Protein AF-A0A2P7QVU1-F1 (afdb_monomer_lite)

Structure (mmCIF, N/CA/C/O backbone):
data_AF-A0A2P7QVU1-F1
#
_entry.id   AF-A0A2P7QVU1-F1
#
loop_
_atom_site.group_PDB
_atom_site.id
_atom_site.type_symbol
_atom_site.label_atom_id
_atom_site.label_alt_id
_atom_site.label_comp_id
_atom_site.label_asym_id
_atom_site.label_entity_id
_atom_site.label_seq_id
_atom_site.pdbx_PDB_ins_code
_atom_site.Cartn_x
_atom_site.Cartn_y
_atom_site.Cartn_z
_atom_site.occupancy
_atom_site.B_iso_or_equiv
_atom_site.auth_seq_id
_atom_site.auth_comp_id
_atom_site.auth_asym_id
_atom_site.auth_atom_id
_atom_site.pdbx_PDB_model_num
ATOM 1 N N . MET A 1 1 ? 7.911 -23.648 -13.336 1.00 62.47 1 MET A N 1
ATOM 2 C CA . MET A 1 1 ? 7.317 -22.481 -14.024 1.00 62.47 1 MET A CA 1
ATOM 3 C C . MET A 1 1 ? 7.048 -22.875 -15.462 1.00 62.47 1 MET A C 1
ATOM 5 O O . MET A 1 1 ? 7.926 -23.484 -16.060 1.00 62.47 1 MET A O 1
ATOM 9 N N . ILE A 1 2 ? 5.851 -22.597 -15.977 1.00 74.25 2 ILE A N 1
ATOM 10 C CA . ILE A 1 2 ? 5.465 -22.952 -17.349 1.00 74.25 2 ILE A CA 1
ATOM 11 C C . ILE A 1 2 ? 5.877 -21.800 -18.268 1.00 74.25 2 ILE A C 1
ATOM 13 O O . ILE A 1 2 ? 5.436 -20.666 -18.074 1.00 74.25 2 ILE A O 1
ATOM 17 N N . GLU A 1 3 ? 6.746 -22.083 -19.233 1.00 81.06 3 GLU A N 1
ATOM 18 C CA . GLU A 1 3 ? 7.083 -21.151 -20.309 1.00 81.06 3 GLU A CA 1
ATOM 19 C C . GLU A 1 3 ? 5.942 -21.118 -21.328 1.00 81.06 3 GLU A C 1
ATOM 21 O O . GLU A 1 3 ? 5.379 -22.156 -21.686 1.00 81.06 3 GLU A O 1
ATOM 26 N N . ARG A 1 4 ? 5.551 -19.915 -21.740 1.00 83.94 4 ARG A N 1
ATOM 27 C CA . ARG A 1 4 ? 4.456 -19.681 -22.675 1.00 83.94 4 ARG A CA 1
ATOM 28 C C . ARG A 1 4 ? 5.019 -19.435 -24.083 1.00 83.94 4 ARG A C 1
ATOM 30 O O . ARG A 1 4 ? 6.069 -18.798 -24.193 1.00 83.94 4 ARG A O 1
ATOM 37 N N . PRO A 1 5 ? 4.348 -19.902 -25.156 1.00 72.50 5 PRO A N 1
ATOM 38 C CA . PRO A 1 5 ? 4.788 -19.682 -26.540 1.00 72.50 5 PRO A CA 1
ATOM 39 C C . PRO A 1 5 ? 5.039 -18.209 -26.894 1.00 72.50 5 PRO A C 1
ATOM 41 O O . PRO A 1 5 ? 5.824 -17.906 -27.786 1.00 72.50 5 PRO A O 1
ATOM 44 N N . GLU A 1 6 ? 4.388 -17.296 -26.178 1.00 82.38 6 GLU A N 1
ATOM 45 C CA . GLU A 1 6 ? 4.478 -15.849 -26.342 1.00 82.38 6 GLU A CA 1
ATOM 46 C C . GLU A 1 6 ? 5.728 -15.230 -25.679 1.00 82.38 6 GLU A C 1
ATOM 48 O O . GLU A 1 6 ? 5.865 -14.008 -25.651 1.00 82.38 6 GLU A O 1
ATOM 53 N N . GLY A 1 7 ? 6.650 -16.050 -25.157 1.00 86.50 7 GLY A N 1
ATOM 54 C CA . GLY A 1 7 ? 7.975 -15.613 -24.702 1.00 86.50 7 GLY A CA 1
ATOM 55 C C . GLY A 1 7 ? 8.038 -15.107 -23.259 1.00 86.50 7 GLY A C 1
ATOM 56 O O . GLY A 1 7 ? 8.972 -14.390 -22.907 1.00 86.50 7 GLY A O 1
ATOM 57 N N . TYR A 1 8 ? 7.066 -15.470 -22.418 1.00 91.62 8 TYR A N 1
ATOM 58 C CA . TYR A 1 8 ? 7.072 -15.178 -20.981 1.00 91.62 8 TYR A CA 1
ATOM 59 C C . TYR A 1 8 ? 6.791 -16.441 -20.156 1.00 91.62 8 TYR A C 1
ATOM 61 O O . TYR A 1 8 ? 6.233 -17.426 -20.634 1.00 91.62 8 TYR A O 1
ATOM 69 N N . ARG A 1 9 ? 7.170 -16.433 -18.882 1.00 91.75 9 ARG A N 1
ATOM 70 C CA . ARG A 1 9 ? 6.850 -17.468 -17.893 1.00 91.75 9 ARG A CA 1
ATOM 71 C C . ARG A 1 9 ? 5.570 -17.087 -17.166 1.00 91.75 9 ARG A C 1
ATOM 73 O O . ARG A 1 9 ? 5.449 -15.961 -16.683 1.00 91.75 9 ARG A O 1
ATOM 80 N N . ALA A 1 10 ? 4.642 -18.035 -17.044 1.00 89.88 10 ALA A N 1
ATOM 81 C CA . ALA A 1 10 ? 3.417 -17.862 -16.269 1.00 89.88 10 ALA A CA 1
ATOM 82 C C . ALA A 1 10 ? 3.742 -17.761 -14.773 1.00 89.88 10 ALA A C 1
ATOM 84 O O . ALA A 1 10 ? 3.886 -18.768 -14.081 1.00 89.88 10 ALA A O 1
ATOM 85 N N . THR A 1 11 ? 3.924 -16.528 -14.310 1.00 91.25 11 THR A N 1
ATOM 86 C CA . THR A 1 11 ? 4.107 -16.148 -12.909 1.00 91.25 11 THR A CA 1
ATOM 87 C C . THR A 1 11 ? 3.421 -14.806 -12.660 1.00 91.25 11 THR A C 1
ATOM 89 O O . THR A 1 11 ? 3.136 -14.055 -13.601 1.00 91.25 11 THR A O 1
ATOM 92 N N . GLY A 1 12 ? 3.143 -14.495 -11.391 1.00 89.88 12 GLY A N 1
ATOM 93 C CA . GLY A 1 12 ? 2.524 -13.228 -11.001 1.00 89.88 12 GLY A CA 1
ATOM 94 C C . GLY A 1 12 ? 1.250 -12.943 -11.802 1.00 89.88 12 GLY A C 1
ATOM 95 O O . GLY A 1 12 ? 0.392 -13.808 -11.960 1.00 89.88 12 GLY A O 1
ATOM 96 N N . ILE A 1 13 ? 1.142 -11.736 -12.361 1.00 91.44 13 ILE A N 1
ATOM 97 C CA . ILE A 1 13 ? -0.037 -11.327 -13.139 1.00 91.44 13 ILE A CA 1
ATOM 98 C C . ILE A 1 13 ? -0.241 -12.144 -14.426 1.00 91.44 13 ILE A C 1
ATOM 100 O O . ILE A 1 13 ? -1.378 -12.314 -14.857 1.00 91.44 13 ILE A O 1
ATOM 104 N N . GLY A 1 14 ? 0.830 -12.673 -15.028 1.00 92.19 14 GLY A N 1
ATOM 105 C CA . GLY A 1 14 ? 0.730 -13.495 -16.234 1.00 92.19 14 GLY A CA 1
ATOM 106 C C . GLY A 1 14 ? 0.122 -14.870 -15.962 1.00 92.19 14 GLY A C 1
ATOM 107 O O . GLY A 1 14 ? -0.509 -15.446 -16.846 1.00 92.19 14 GLY A O 1
ATOM 108 N N . ASP A 1 15 ? 0.281 -15.372 -14.736 1.00 92.88 15 ASP A N 1
ATOM 109 C CA . ASP A 1 15 ? -0.402 -16.577 -14.262 1.00 92.88 15 ASP A CA 1
ATOM 110 C C . ASP A 1 15 ? -1.865 -16.277 -13.918 1.00 92.88 15 ASP A C 1
ATOM 112 O O . ASP A 1 15 ? -2.770 -16.954 -14.396 1.00 92.88 15 ASP A O 1
ATOM 116 N N . VAL A 1 16 ? -2.124 -15.168 -13.212 1.00 92.81 16 VAL A N 1
ATOM 117 C CA . VAL A 1 16 ? -3.496 -14.697 -12.945 1.00 92.81 16 VAL A CA 1
ATOM 118 C C . VAL A 1 16 ? -4.291 -14.544 -14.243 1.00 92.81 16 VAL A C 1
ATOM 120 O O . VAL A 1 16 ? -5.429 -14.996 -14.308 1.00 92.81 16 VAL A O 1
ATOM 123 N N . ALA A 1 17 ? -3.696 -13.979 -15.296 1.00 92.06 17 ALA A N 1
ATOM 124 C CA . ALA A 1 17 ? -4.340 -13.811 -16.599 1.00 92.06 17 ALA A CA 1
ATOM 125 C C . ALA A 1 17 ? -4.730 -15.135 -17.279 1.00 92.06 17 ALA A C 1
ATOM 127 O O . ALA A 1 17 ? -5.633 -15.148 -18.115 1.00 92.06 17 ALA A O 1
ATOM 128 N N . ALA A 1 18 ? -4.066 -16.244 -16.934 1.00 89.75 18 ALA A N 1
ATOM 129 C CA . ALA A 1 18 ? -4.405 -17.570 -17.445 1.00 89.75 18 ALA A CA 1
ATOM 130 C C . ALA A 1 18 ? -5.649 -18.167 -16.762 1.00 89.75 18 ALA A C 1
ATOM 132 O O . ALA A 1 18 ? -6.286 -19.056 -17.325 1.00 89.75 18 ALA A O 1
ATOM 133 N N . HIS A 1 19 ? -6.002 -17.671 -15.573 1.00 91.06 19 HIS A N 1
ATOM 134 C CA . HIS A 1 19 ? -7.125 -18.159 -14.768 1.00 91.06 19 HIS A CA 1
ATOM 135 C C . HIS A 1 19 ? -8.293 -17.169 -14.692 1.00 91.06 19 HIS A C 1
ATOM 137 O O . HIS A 1 19 ? -9.444 -17.578 -14.540 1.00 91.06 19 HIS A O 1
ATOM 143 N N . VAL A 1 20 ? -8.015 -15.870 -14.809 1.00 91.81 20 VAL A N 1
ATOM 144 C CA . VAL A 1 20 ? -8.982 -14.784 -14.650 1.00 91.81 20 VAL A CA 1
ATOM 145 C C . VAL A 1 20 ? -8.890 -13.844 -15.853 1.00 91.81 20 VAL A C 1
ATOM 147 O O . VAL A 1 20 ? -7.836 -13.243 -16.076 1.00 91.81 20 VAL A O 1
ATOM 150 N N . PRO A 1 21 ? -9.983 -13.654 -16.618 1.00 90.12 21 PRO A N 1
ATOM 151 C CA . PRO A 1 21 ? -9.993 -12.723 -17.738 1.00 90.12 21 PRO A CA 1
ATOM 152 C C . PRO A 1 21 ? -9.647 -11.298 -17.296 1.00 90.12 21 PRO A C 1
ATOM 154 O O . PRO A 1 21 ? -10.355 -10.685 -16.494 1.00 90.12 21 PRO A O 1
ATOM 157 N N . LEU A 1 22 ? -8.568 -10.747 -17.854 1.00 90.62 22 LEU A N 1
ATOM 158 C CA . LEU A 1 22 ? -8.166 -9.369 -17.601 1.00 90.62 22 LEU A CA 1
ATOM 159 C C . LEU A 1 22 ? -8.828 -8.435 -18.612 1.00 90.62 22 LEU A C 1
ATOM 161 O O . LEU A 1 22 ? -8.507 -8.449 -19.797 1.00 90.62 22 LEU A O 1
ATOM 165 N N . GLY A 1 23 ? -9.726 -7.572 -18.136 1.00 88.50 23 GLY A N 1
ATOM 166 C CA . GLY A 1 23 ? -10.309 -6.529 -18.981 1.00 88.50 23 GLY A CA 1
ATOM 167 C C . GLY A 1 23 ? -9.310 -5.418 -19.314 1.00 88.50 23 GLY A C 1
ATOM 168 O O . GLY A 1 23 ? -9.340 -4.845 -20.404 1.00 88.50 23 GLY A O 1
ATOM 169 N N . THR A 1 24 ? -8.433 -5.053 -18.373 1.00 90.81 24 THR A N 1
ATOM 170 C CA . THR A 1 24 ? -7.429 -3.992 -18.555 1.00 90.81 24 THR A CA 1
ATOM 171 C C . THR A 1 24 ? -6.239 -4.196 -17.644 1.00 90.81 24 THR A C 1
ATOM 173 O O . THR A 1 24 ? -6.416 -4.402 -16.447 1.00 90.81 24 THR A O 1
ATOM 176 N N . LEU A 1 25 ? -5.040 -4.061 -18.205 1.00 92.88 25 LEU A N 1
ATOM 177 C CA . LEU A 1 25 ? -3.806 -3.975 -17.441 1.00 92.88 25 LEU A CA 1
ATOM 178 C C . LEU A 1 25 ? -3.459 -2.505 -17.197 1.00 92.88 25 LEU A C 1
ATOM 180 O O . LEU A 1 25 ? -3.403 -1.695 -18.124 1.00 92.88 25 LEU A O 1
ATOM 184 N N . LEU A 1 26 ? -3.237 -2.160 -15.937 1.00 92.00 26 LEU A N 1
ATOM 185 C CA . LEU A 1 26 ? -2.751 -0.846 -15.549 1.00 92.00 26 LEU A CA 1
ATOM 186 C C . LEU A 1 26 ? -1.272 -0.946 -15.229 1.00 92.00 26 LEU A C 1
ATOM 188 O O . LEU A 1 26 ? -0.880 -1.658 -14.310 1.00 92.00 26 LEU A O 1
ATOM 192 N N . ASP A 1 27 ? -0.474 -0.233 -16.007 1.00 93.31 27 ASP A N 1
ATOM 193 C CA . ASP A 1 27 ? 0.978 -0.352 -15.994 1.00 93.31 27 ASP A CA 1
ATOM 194 C C . ASP A 1 27 ? 1.574 1.057 -15.972 1.00 93.31 27 ASP A C 1
ATOM 196 O O . ASP A 1 27 ? 1.318 1.835 -16.888 1.00 93.31 27 ASP A O 1
ATOM 200 N N . PRO A 1 28 ? 2.333 1.447 -14.943 1.00 91.56 28 PRO A N 1
ATOM 201 C CA . PRO A 1 28 ? 2.852 2.804 -14.847 1.00 91.56 28 PRO A CA 1
ATOM 202 C C . PRO A 1 28 ? 3.893 3.157 -15.926 1.00 91.56 28 PRO A C 1
ATOM 204 O O . PRO A 1 28 ? 4.090 4.343 -16.193 1.00 91.56 28 PRO A O 1
ATOM 207 N N . ASP A 1 29 ? 4.514 2.169 -16.575 1.00 91.75 29 ASP A N 1
ATOM 208 C CA . ASP A 1 29 ? 5.571 2.371 -17.570 1.00 91.75 29 ASP A CA 1
ATOM 209 C C . ASP A 1 29 ? 5.132 2.120 -19.012 1.00 91.75 29 ASP A C 1
ATOM 211 O O . ASP A 1 29 ? 5.861 2.475 -19.943 1.00 91.75 29 ASP A O 1
ATOM 215 N N . TRP A 1 30 ? 3.940 1.561 -19.232 1.00 94.12 30 TRP A N 1
ATOM 216 C CA . TRP A 1 30 ? 3.435 1.317 -20.582 1.00 94.12 30 TRP A CA 1
ATOM 217 C C . TRP A 1 30 ? 3.345 2.612 -21.416 1.00 94.12 30 TRP A C 1
ATOM 219 O O . TRP A 1 30 ? 2.821 3.619 -20.927 1.00 94.12 30 TRP A O 1
ATOM 229 N N . PRO A 1 31 ? 3.768 2.635 -22.696 1.00 94.25 31 PRO A N 1
ATOM 230 C CA . PRO A 1 31 ? 4.440 1.567 -23.441 1.00 94.25 31 PRO A CA 1
ATOM 231 C C . PRO A 1 31 ? 5.973 1.694 -23.450 1.00 94.25 31 PRO A C 1
ATOM 233 O O . PRO A 1 31 ? 6.615 0.971 -24.211 1.00 94.25 31 PRO A O 1
ATOM 236 N N . ASP A 1 32 ? 6.545 2.635 -22.698 1.00 90.56 32 ASP A N 1
ATOM 237 C CA . ASP A 1 32 ? 7.933 3.073 -22.867 1.00 90.56 32 ASP A CA 1
ATOM 238 C C . ASP A 1 32 ? 8.907 2.074 -22.236 1.00 90.56 32 ASP A C 1
ATOM 240 O O . ASP A 1 32 ? 9.856 1.652 -22.892 1.00 90.56 32 ASP A O 1
ATOM 244 N N . TYR A 1 33 ? 8.637 1.663 -20.989 1.00 87.31 33 TYR A N 1
ATOM 245 C CA . TYR A 1 33 ? 9.544 0.865 -20.151 1.00 87.31 33 TYR A CA 1
ATOM 246 C C . TYR A 1 33 ? 10.967 1.462 -20.017 1.00 87.31 33 TYR A C 1
ATOM 248 O O . TYR A 1 33 ? 11.298 2.501 -20.584 1.00 87.31 33 TYR A O 1
ATOM 256 N N . GLY A 1 34 ? 11.808 0.873 -19.160 1.00 76.06 34 GLY A N 1
ATOM 257 C CA . GLY A 1 34 ? 13.234 1.233 -19.046 1.00 76.06 34 GLY A CA 1
ATOM 258 C C . GLY A 1 34 ? 13.574 2.514 -18.268 1.00 76.06 34 GLY A C 1
ATOM 259 O O . GLY A 1 34 ? 14.747 2.864 -18.171 1.00 76.06 34 GLY A O 1
ATOM 260 N N . ARG A 1 35 ? 12.588 3.212 -17.684 1.00 69.00 35 ARG A N 1
ATOM 261 C CA . ARG A 1 35 ? 12.839 4.400 -16.838 1.00 69.00 35 ARG A CA 1
ATOM 262 C C . ARG A 1 35 ? 13.273 4.054 -15.414 1.00 69.00 35 ARG A C 1
ATOM 264 O O . ARG A 1 35 ? 14.012 4.818 -14.802 1.00 69.00 35 ARG A O 1
ATOM 271 N N . SER A 1 36 ? 12.796 2.935 -14.876 1.00 69.69 36 SER A N 1
ATOM 272 C CA . SER A 1 36 ? 13.098 2.502 -13.511 1.00 69.69 36 SER A CA 1
ATOM 273 C C . SER A 1 36 ? 14.152 1.405 -13.496 1.00 69.69 36 SER A C 1
ATOM 275 O O . SER A 1 36 ? 14.195 0.552 -14.381 1.00 69.69 36 SER A O 1
ATOM 277 N N . ARG A 1 37 ? 15.001 1.439 -12.467 1.00 73.00 37 ARG A N 1
ATOM 278 C CA . ARG A 1 37 ? 15.913 0.343 -12.151 1.00 7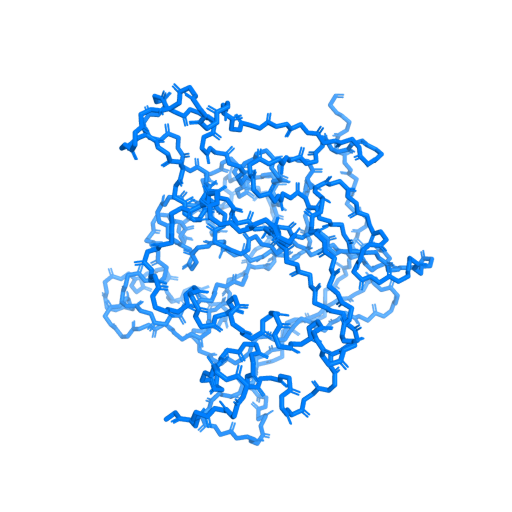3.00 37 ARG A CA 1
ATOM 279 C C . ARG A 1 37 ? 15.153 -0.663 -11.305 1.00 73.00 37 ARG A C 1
ATOM 281 O O . ARG A 1 37 ? 14.778 -0.334 -10.183 1.00 73.00 37 ARG A O 1
ATOM 288 N N . PHE A 1 38 ? 14.914 -1.836 -11.873 1.00 79.00 38 PHE A N 1
ATOM 289 C CA . PHE A 1 38 ? 14.305 -2.946 -11.156 1.00 79.00 38 PHE A CA 1
ATOM 290 C C . PHE A 1 38 ? 15.380 -3.729 -10.413 1.00 79.00 38 PHE A C 1
ATOM 292 O O . PHE A 1 38 ? 16.469 -3.937 -10.955 1.00 79.00 38 PHE A O 1
ATOM 299 N N . GLU A 1 39 ? 15.084 -4.138 -9.183 1.00 80.00 39 GLU A N 1
ATOM 300 C CA . GLU A 1 39 ? 16.016 -4.951 -8.392 1.00 80.00 39 GLU A CA 1
ATOM 301 C C . GLU A 1 39 ? 16.127 -6.362 -8.986 1.00 80.00 39 GLU A C 1
ATOM 303 O O . GLU A 1 39 ? 17.230 -6.878 -9.177 1.00 80.00 39 GLU A O 1
ATOM 308 N N . ASP A 1 40 ? 14.988 -6.940 -9.381 1.00 87.69 40 ASP A N 1
ATOM 309 C CA . ASP A 1 40 ? 14.912 -8.196 -10.127 1.00 87.69 40 ASP A CA 1
ATOM 310 C C . ASP A 1 40 ? 14.632 -7.935 -11.615 1.00 87.69 40 ASP A C 1
ATOM 312 O O . ASP A 1 40 ? 13.489 -7.890 -12.083 1.00 87.69 40 ASP A O 1
ATOM 316 N N . VAL A 1 41 ? 15.718 -7.774 -12.373 1.00 88.25 41 VAL A N 1
ATOM 317 C CA . VAL A 1 41 ? 15.673 -7.539 -13.823 1.00 88.25 41 VAL A CA 1
ATOM 318 C C . VAL A 1 41 ? 14.960 -8.677 -14.558 1.00 88.25 41 VAL A C 1
ATOM 320 O O . VAL A 1 41 ? 14.167 -8.408 -15.455 1.00 88.25 41 VAL A O 1
ATOM 323 N N . ALA A 1 42 ? 15.178 -9.934 -14.163 1.00 90.88 42 ALA A N 1
ATOM 324 C CA . ALA A 1 42 ? 14.588 -11.080 -14.851 1.00 90.88 42 ALA A CA 1
ATOM 325 C C . ALA A 1 42 ? 13.064 -11.125 -14.662 1.00 90.88 42 ALA A C 1
ATOM 327 O O . ALA A 1 42 ? 12.323 -11.383 -15.615 1.00 90.88 42 ALA A O 1
ATOM 328 N N . SER A 1 43 ? 12.578 -10.837 -13.451 1.00 90.25 43 SER A N 1
ATOM 329 C CA . SER A 1 43 ? 11.140 -10.722 -13.188 1.00 90.25 43 SER A CA 1
ATOM 330 C C . SER A 1 43 ? 10.514 -9.538 -13.928 1.00 90.25 43 SER A C 1
ATOM 332 O O . SER A 1 43 ? 9.425 -9.676 -14.493 1.00 90.25 43 SER A O 1
ATOM 334 N N . ALA A 1 44 ? 11.205 -8.396 -13.986 1.00 90.75 44 ALA A N 1
ATOM 335 C CA . ALA A 1 44 ? 10.739 -7.227 -14.727 1.00 90.75 44 ALA A CA 1
ATOM 336 C C . ALA A 1 44 ? 10.657 -7.493 -16.240 1.00 90.75 44 ALA A C 1
ATOM 338 O O . ALA A 1 44 ? 9.632 -7.210 -16.860 1.00 90.75 44 ALA A O 1
ATOM 339 N N . GLU A 1 45 ? 11.687 -8.096 -16.836 1.00 92.31 45 GLU A N 1
ATOM 340 C CA . GLU A 1 45 ? 11.696 -8.487 -18.252 1.00 92.31 45 GLU A CA 1
ATOM 341 C C . GLU A 1 45 ? 10.575 -9.484 -18.568 1.00 92.31 45 GLU A C 1
ATOM 343 O O . GLU A 1 45 ? 9.876 -9.332 -19.572 1.00 92.31 45 GLU A O 1
ATOM 348 N N . ASN A 1 46 ? 10.331 -10.450 -17.675 1.00 94.69 46 ASN A N 1
ATOM 349 C CA . ASN A 1 46 ? 9.226 -11.394 -17.807 1.00 94.69 46 ASN A CA 1
ATOM 350 C C . ASN A 1 46 ? 7.853 -10.699 -17.794 1.00 94.69 46 ASN A C 1
ATOM 352 O O . ASN A 1 46 ? 6.984 -11.023 -18.606 1.00 94.69 46 ASN A O 1
ATOM 356 N N . TYR A 1 47 ? 7.653 -9.727 -16.896 1.00 94.50 47 TYR A N 1
ATOM 357 C CA . TYR A 1 47 ? 6.432 -8.919 -16.859 1.00 94.50 47 TYR A CA 1
ATOM 358 C C . TYR A 1 47 ? 6.248 -8.106 -18.145 1.00 94.50 47 TYR A C 1
ATOM 360 O O . TYR A 1 47 ? 5.152 -8.091 -18.707 1.00 94.50 47 TYR A O 1
ATOM 368 N N . VAL A 1 48 ? 7.309 -7.464 -18.643 1.00 94.69 48 VAL A N 1
ATOM 369 C CA . VAL A 1 48 ? 7.254 -6.686 -19.890 1.00 94.69 48 VAL A CA 1
ATOM 370 C C . VAL A 1 48 ? 6.904 -7.588 -21.072 1.00 94.69 48 VAL A C 1
ATOM 372 O O . VAL A 1 48 ? 6.051 -7.220 -21.882 1.00 94.69 48 VAL A O 1
ATOM 375 N N . ALA A 1 49 ? 7.501 -8.780 -21.160 1.00 95.25 49 ALA A N 1
ATOM 376 C CA . ALA A 1 49 ? 7.162 -9.765 -22.185 1.00 95.25 49 ALA A CA 1
ATOM 377 C C . ALA A 1 49 ? 5.675 -10.158 -22.119 1.00 95.25 49 ALA A C 1
ATOM 379 O O . ALA A 1 49 ? 4.983 -10.104 -23.138 1.00 95.25 49 ALA A O 1
ATOM 380 N N . PHE A 1 50 ? 5.152 -10.436 -20.918 1.00 96.38 50 PHE A N 1
ATOM 381 C CA . PHE A 1 50 ? 3.722 -10.681 -20.711 1.00 96.38 50 PHE A CA 1
ATOM 382 C C . PHE A 1 50 ? 2.853 -9.498 -21.166 1.00 96.38 50 PHE A C 1
ATOM 384 O O . PHE A 1 50 ? 1.901 -9.693 -21.919 1.00 96.38 50 PHE A O 1
ATOM 391 N N . ALA A 1 51 ? 3.168 -8.268 -20.753 1.00 96.50 51 ALA A N 1
ATOM 392 C CA . ALA A 1 51 ? 2.384 -7.088 -21.109 1.00 96.50 51 ALA A CA 1
ATOM 393 C C . ALA A 1 51 ? 2.364 -6.859 -22.632 1.00 96.50 51 ALA A C 1
ATOM 395 O O . ALA A 1 51 ? 1.316 -6.590 -23.218 1.00 96.50 51 ALA A O 1
ATOM 396 N N . ARG A 1 52 ? 3.504 -7.037 -23.309 1.00 96.25 52 ARG A N 1
ATOM 397 C CA . ARG A 1 52 ? 3.586 -6.964 -24.776 1.00 96.25 52 ARG A CA 1
ATOM 398 C C . ARG A 1 52 ? 2.744 -8.051 -25.447 1.00 96.25 52 ARG A C 1
ATOM 400 O O . ARG A 1 52 ? 2.002 -7.728 -26.373 1.00 96.25 52 ARG A O 1
ATOM 407 N N . ALA A 1 53 ? 2.813 -9.293 -24.967 1.00 95.56 53 ALA A N 1
ATOM 408 C CA . ALA A 1 53 ? 2.001 -10.400 -25.471 1.00 95.56 53 ALA A CA 1
ATOM 409 C C . ALA A 1 53 ? 0.497 -10.149 -25.268 1.00 95.56 53 ALA A C 1
ATOM 411 O O . ALA A 1 53 ? -0.291 -10.308 -26.199 1.00 95.56 53 ALA A O 1
ATOM 412 N N . PHE A 1 54 ? 0.102 -9.674 -24.084 1.00 95.94 54 PHE A N 1
ATOM 413 C CA . PHE A 1 54 ? -1.280 -9.318 -23.771 1.00 95.94 54 PHE A CA 1
ATOM 414 C C . PHE A 1 54 ? -1.812 -8.228 -24.710 1.00 95.94 54 PHE A C 1
ATOM 416 O O . PHE A 1 54 ? -2.905 -8.369 -25.255 1.00 95.94 54 PHE A O 1
ATOM 423 N N . ALA A 1 55 ? -1.030 -7.174 -24.964 1.00 96.06 55 ALA A N 1
ATOM 424 C CA . ALA A 1 55 ? -1.397 -6.134 -25.924 1.00 96.06 55 ALA A CA 1
ATOM 425 C C . ALA A 1 55 ? -1.500 -6.666 -27.363 1.00 96.06 55 ALA A C 1
ATOM 427 O O . ALA A 1 55 ? -2.440 -6.319 -28.078 1.00 96.06 55 ALA A O 1
ATOM 428 N N . ALA A 1 56 ? -0.565 -7.523 -27.789 1.00 95.56 56 ALA A N 1
ATOM 429 C CA . ALA A 1 56 ? -0.583 -8.136 -29.119 1.00 95.56 56 ALA A CA 1
ATOM 430 C C . ALA A 1 56 ? -1.812 -9.039 -29.333 1.00 95.56 56 ALA A C 1
ATOM 432 O O . ALA A 1 56 ? -2.346 -9.097 -30.438 1.00 95.56 56 ALA A O 1
ATOM 433 N N . ALA A 1 57 ? -2.308 -9.673 -28.267 1.00 94.19 57 ALA A N 1
ATOM 434 C CA . ALA A 1 57 ? -3.550 -10.443 -28.261 1.00 94.19 57 ALA A CA 1
ATOM 435 C C . ALA A 1 57 ? -4.828 -9.573 -28.209 1.00 94.19 57 ALA A C 1
ATOM 437 O O . ALA A 1 57 ? -5.931 -10.103 -28.083 1.00 94.19 57 ALA A O 1
ATOM 438 N N . GLY A 1 58 ? -4.708 -8.243 -28.296 1.00 94.31 58 GLY A N 1
ATOM 439 C CA . GLY A 1 58 ? -5.835 -7.304 -28.253 1.00 94.31 58 GLY A CA 1
ATOM 440 C C . GLY A 1 58 ? -6.239 -6.858 -26.844 1.00 94.31 58 GLY A C 1
ATOM 441 O O . GLY A 1 58 ? -7.244 -6.163 -26.683 1.00 94.31 58 GLY A O 1
ATOM 442 N N . GLY A 1 59 ? -5.468 -7.229 -25.820 1.00 94.56 59 GLY A N 1
ATOM 443 C CA . GLY A 1 59 ? -5.663 -6.776 -24.450 1.00 94.56 59 GLY A CA 1
ATOM 444 C C . GLY A 1 59 ? -5.455 -5.267 -24.300 1.00 94.56 59 GLY A C 1
ATOM 445 O O . GLY A 1 59 ? -4.570 -4.664 -24.910 1.00 94.56 59 GLY A O 1
ATOM 446 N N . ARG A 1 60 ? -6.272 -4.626 -23.458 1.00 94.38 60 ARG A N 1
ATOM 447 C CA . ARG A 1 60 ? -6.174 -3.182 -23.206 1.00 94.38 60 ARG A CA 1
ATOM 448 C C . ARG A 1 60 ? -5.160 -2.892 -22.105 1.00 94.38 60 ARG A C 1
ATOM 450 O O . ARG A 1 60 ? -5.343 -3.340 -20.977 1.00 94.38 60 ARG A O 1
ATOM 457 N N . ILE A 1 61 ? -4.156 -2.069 -22.396 1.00 95.06 61 ILE A N 1
ATOM 458 C CA . ILE A 1 61 ? -3.193 -1.577 -21.399 1.00 95.06 61 ILE A CA 1
ATOM 459 C C . ILE A 1 61 ? -3.285 -0.059 -21.304 1.00 95.06 61 ILE A C 1
ATOM 461 O O . ILE A 1 61 ? -3.353 0.629 -22.325 1.00 95.06 61 ILE A O 1
ATOM 465 N N . ALA A 1 62 ? -3.299 0.478 -20.085 1.00 92.38 62 ALA A N 1
ATOM 466 C CA . ALA A 1 62 ? -3.307 1.916 -19.853 1.00 92.38 62 ALA A CA 1
ATOM 467 C C . ALA A 1 62 ? -2.258 2.334 -18.821 1.00 92.38 62 ALA A C 1
ATOM 469 O O . ALA A 1 62 ? -2.090 1.691 -17.785 1.00 92.38 62 ALA A O 1
ATOM 470 N N . ARG A 1 63 ? -1.600 3.471 -19.088 1.00 93.19 63 ARG A N 1
ATOM 471 C CA . ARG A 1 63 ? -0.617 4.043 -18.168 1.00 93.19 63 ARG A CA 1
ATOM 472 C C . ARG A 1 63 ? -1.269 4.574 -16.903 1.00 93.19 63 ARG A C 1
ATOM 474 O O . ARG A 1 63 ? -2.124 5.445 -17.029 1.00 93.19 63 ARG A O 1
ATOM 481 N N . LEU A 1 64 ? -0.836 4.156 -15.714 1.00 92.69 64 LEU A N 1
ATOM 482 C CA . LEU A 1 64 ? -1.285 4.751 -14.443 1.00 92.69 64 LEU A CA 1
ATOM 483 C C . LEU A 1 64 ? -0.873 6.224 -14.337 1.00 92.69 64 LEU A C 1
ATOM 485 O O . LEU A 1 64 ? 0.308 6.553 -14.427 1.00 92.69 64 LEU A O 1
ATOM 489 N N . ARG A 1 65 ? -1.843 7.113 -14.105 1.00 93.81 65 ARG A N 1
ATOM 490 C CA . ARG A 1 65 ? -1.627 8.554 -13.939 1.00 93.81 65 ARG A CA 1
ATOM 491 C C . ARG A 1 65 ? -2.079 8.986 -12.556 1.00 93.81 65 ARG A C 1
ATOM 493 O O . ARG A 1 65 ? -3.265 8.913 -12.244 1.00 93.81 65 ARG A O 1
ATOM 500 N N . ALA A 1 66 ? -1.141 9.474 -11.747 1.00 95.88 66 ALA A N 1
ATOM 501 C CA . ALA A 1 66 ? -1.472 10.085 -10.467 1.00 95.88 66 ALA A CA 1
ATOM 502 C C . ALA A 1 66 ? -2.511 11.200 -10.659 1.00 95.88 66 ALA A C 1
ATOM 504 O O . ALA A 1 66 ? -2.451 11.965 -11.619 1.00 95.88 66 ALA A O 1
ATOM 505 N N . GLY A 1 67 ? -3.476 11.255 -9.752 1.00 95.00 67 GLY A N 1
ATOM 506 C CA . GLY A 1 67 ? -4.641 12.120 -9.832 1.00 95.00 67 GLY A CA 1
ATOM 507 C C . GLY A 1 67 ? -5.856 11.469 -10.485 1.00 95.00 67 GLY A C 1
ATOM 508 O O . GLY A 1 67 ? -6.955 11.811 -10.090 1.00 95.00 67 GLY A O 1
ATOM 509 N N . ALA A 1 68 ? -5.737 10.504 -11.395 1.00 92.31 68 ALA A N 1
ATOM 510 C CA . ALA A 1 68 ? -6.907 10.017 -12.133 1.00 92.31 68 ALA A CA 1
ATOM 511 C C . ALA A 1 68 ? -7.814 9.067 -11.316 1.00 92.31 68 ALA A C 1
ATOM 513 O O . ALA A 1 68 ? -7.314 8.248 -10.541 1.00 92.31 68 ALA A O 1
ATOM 514 N N . THR A 1 69 ? -9.137 9.128 -11.540 1.00 87.88 69 THR A N 1
ATOM 515 C CA . THR A 1 69 ? -10.139 8.167 -11.012 1.00 87.88 69 THR A CA 1
ATOM 516 C C . THR A 1 69 ? -10.664 7.193 -12.068 1.00 87.88 69 THR A C 1
ATOM 518 O O . THR A 1 69 ? -10.733 5.991 -11.830 1.00 87.88 69 THR A O 1
ATOM 521 N N . GLY A 1 70 ? -10.928 7.670 -13.286 1.00 79.75 70 GLY A N 1
ATOM 522 C CA . GLY A 1 70 ? -11.574 6.874 -14.342 1.00 79.75 70 GLY A CA 1
ATOM 523 C C . GLY A 1 70 ? -10.704 5.818 -15.043 1.00 79.75 70 GLY A C 1
ATOM 524 O O . GLY A 1 70 ? -11.083 5.328 -16.104 1.00 79.75 70 GLY A O 1
ATOM 525 N N . GLN A 1 71 ? -9.509 5.496 -14.531 1.00 81.94 71 GLN A N 1
ATOM 526 C CA . GLN A 1 71 ? -8.622 4.502 -15.165 1.00 81.94 71 GLN A CA 1
ATOM 527 C C . GLN A 1 71 ? -8.892 3.070 -14.712 1.00 81.94 71 GLN A C 1
ATOM 529 O O . GLN A 1 71 ? -8.657 2.134 -15.473 1.00 81.94 71 GLN A O 1
ATOM 534 N N . LEU A 1 72 ? -9.332 2.917 -13.465 1.00 71.44 72 LEU A N 1
ATOM 535 C CA . LEU A 1 72 ? -9.468 1.628 -12.790 1.00 71.44 72 LEU A CA 1
ATOM 536 C C . LEU A 1 72 ? -10.845 1.023 -13.032 1.00 71.44 72 LEU A C 1
ATOM 538 O O . LEU A 1 72 ? -10.959 -0.153 -13.363 1.00 71.44 72 LEU A O 1
ATOM 542 N N . LEU A 1 73 ? -11.880 1.845 -12.907 1.00 69.56 73 LEU A N 1
ATOM 543 C CA . LEU A 1 73 ? -13.275 1.481 -13.095 1.00 69.56 73 LEU A CA 1
ATOM 544 C C . LEU A 1 73 ? -14.009 2.675 -13.711 1.00 69.56 73 LEU A C 1
ATOM 546 O O . LEU A 1 73 ? -13.548 3.813 -13.602 1.00 69.56 73 LEU A O 1
ATOM 550 N N . ALA A 1 74 ? -15.147 2.420 -14.358 1.00 60.88 74 ALA A N 1
ATOM 551 C CA . ALA A 1 74 ? -16.097 3.495 -14.608 1.00 60.88 74 ALA A CA 1
ATOM 552 C C . ALA A 1 74 ? -16.531 4.037 -13.241 1.00 60.88 74 ALA A C 1
ATOM 554 O O . ALA A 1 74 ? -16.951 3.251 -12.387 1.00 60.88 74 ALA A O 1
ATOM 555 N N . ASP A 1 75 ? -16.372 5.343 -13.023 1.00 58.47 75 ASP A N 1
ATOM 556 C CA . ASP A 1 75 ? -16.808 5.977 -11.783 1.00 58.47 75 ASP A CA 1
ATOM 557 C C . ASP A 1 75 ? -18.297 5.656 -11.579 1.00 58.47 75 ASP A C 1
ATOM 559 O O . ASP A 1 75 ? -19.139 5.926 -12.437 1.00 58.47 75 ASP A O 1
ATOM 563 N N . HIS A 1 76 ? -18.601 5.008 -10.457 1.00 68.31 76 HIS A N 1
ATOM 564 C CA . HIS A 1 76 ? -19.966 4.755 -10.015 1.00 68.31 76 HIS A CA 1
ATOM 565 C C . HIS A 1 76 ? -20.263 5.749 -8.897 1.00 68.31 76 HIS A C 1
ATOM 567 O O . HIS A 1 76 ? -19.384 6.011 -8.079 1.00 68.31 76 HIS A O 1
ATOM 573 N N . ASP A 1 77 ? -21.500 6.236 -8.781 1.00 71.56 77 ASP A N 1
ATOM 574 C CA . ASP A 1 77 ? -21.895 7.285 -7.816 1.00 71.56 77 ASP A CA 1
ATOM 575 C C . ASP A 1 77 ? -21.420 7.046 -6.374 1.00 71.56 77 ASP A C 1
ATOM 577 O O . ASP A 1 77 ? -21.272 7.966 -5.572 1.00 71.56 77 ASP A O 1
ATOM 581 N N . THR A 1 78 ? -21.204 5.782 -6.025 1.00 84.69 78 THR A N 1
ATOM 582 C CA . THR A 1 78 ? -20.791 5.356 -4.696 1.00 84.69 78 THR A CA 1
ATOM 583 C C . THR A 1 78 ? -19.365 4.849 -4.622 1.00 84.69 78 THR A C 1
ATOM 585 O O . THR A 1 78 ? -18.881 4.762 -3.507 1.00 84.69 78 THR A O 1
ATOM 588 N N . PHE A 1 79 ? -18.708 4.463 -5.718 1.00 90.44 79 PHE A N 1
ATOM 589 C CA . PHE A 1 79 ? -17.374 3.858 -5.683 1.00 90.44 79 PHE A CA 1
ATOM 590 C C . PHE A 1 79 ? -16.417 4.592 -6.617 1.00 90.44 79 PHE A C 1
ATOM 592 O O . PHE A 1 79 ? -16.711 4.752 -7.798 1.00 90.44 79 PHE A O 1
ATOM 599 N N . SER A 1 80 ? -15.241 4.951 -6.104 1.00 91.56 80 SER A N 1
ATOM 600 C CA . SER A 1 80 ? -14.141 5.450 -6.932 1.00 91.56 80 SER A CA 1
ATOM 601 C C . SER A 1 80 ? -12.810 4.861 -6.494 1.00 91.56 80 SER A C 1
ATOM 603 O O . SER A 1 80 ? -12.603 4.537 -5.322 1.00 91.56 80 SER A O 1
ATOM 605 N N . ALA A 1 81 ? -11.892 4.748 -7.445 1.00 92.56 81 ALA A N 1
ATOM 606 C CA . ALA A 1 81 ? -10.526 4.329 -7.196 1.00 92.56 81 ALA A CA 1
ATOM 607 C C . ALA A 1 81 ? -9.588 5.361 -7.814 1.00 92.56 81 ALA A C 1
ATOM 609 O O . ALA A 1 81 ? -9.510 5.493 -9.031 1.00 92.56 81 ALA A O 1
ATOM 610 N N . ARG A 1 82 ? -8.896 6.124 -6.969 1.00 94.62 82 ARG A N 1
ATOM 611 C CA . ARG A 1 82 ? -7.978 7.178 -7.395 1.00 94.62 82 ARG A CA 1
ATOM 612 C C . ARG A 1 82 ? -6.545 6.687 -7.335 1.00 94.62 82 ARG A C 1
ATOM 614 O O . ARG A 1 82 ? -6.118 6.180 -6.301 1.00 94.62 82 ARG A O 1
ATOM 621 N N . VAL A 1 83 ? -5.778 6.942 -8.387 1.00 96.38 83 VAL A N 1
ATOM 622 C CA . VAL A 1 83 ? -4.319 6.818 -8.338 1.00 96.38 83 VAL A CA 1
ATOM 623 C C . VAL A 1 83 ? -3.771 8.018 -7.573 1.00 96.38 83 VAL A C 1
ATOM 625 O O . VAL A 1 83 ? -3.903 9.158 -8.010 1.00 96.38 83 VAL A O 1
ATOM 628 N N . VAL A 1 84 ? -3.179 7.792 -6.407 1.00 97.44 84 VAL A N 1
ATOM 629 C CA . VAL A 1 84 ? -2.659 8.868 -5.551 1.00 97.44 84 VAL A CA 1
ATOM 630 C C . VAL A 1 84 ? -1.192 9.139 -5.840 1.00 97.44 84 VAL A C 1
ATOM 632 O O . VAL A 1 84 ? -0.771 10.291 -5.814 1.00 97.44 84 VAL A O 1
ATOM 635 N N . ALA A 1 85 ? -0.424 8.100 -6.142 1.00 97.12 85 ALA A N 1
ATOM 636 C CA . ALA A 1 85 ? 0.967 8.215 -6.545 1.00 97.12 85 ALA A CA 1
ATOM 637 C C . ALA A 1 85 ? 1.276 7.191 -7.633 1.00 97.12 85 ALA A C 1
ATOM 639 O O . ALA A 1 85 ? 0.669 6.122 -7.652 1.00 97.12 85 ALA A O 1
ATOM 640 N N . SER A 1 86 ? 2.186 7.536 -8.536 1.00 95.25 86 SER A N 1
ATOM 641 C CA . SER A 1 86 ? 2.761 6.624 -9.527 1.00 95.25 86 SER A CA 1
ATOM 642 C C . SER A 1 86 ? 4.022 7.260 -10.107 1.00 95.25 86 SER A C 1
ATOM 644 O O . SER A 1 86 ? 3.984 8.435 -10.490 1.00 95.25 86 SER A O 1
ATOM 646 N N . ARG A 1 87 ? 5.133 6.511 -10.155 1.00 92.50 87 ARG A N 1
ATOM 647 C CA . ARG A 1 87 ? 6.406 6.911 -10.792 1.00 92.50 87 ARG A CA 1
ATOM 648 C C . ARG A 1 87 ? 6.868 8.318 -10.407 1.00 92.50 87 ARG A C 1
ATOM 650 O O . ARG A 1 87 ? 7.188 9.147 -11.258 1.00 92.50 87 ARG A O 1
ATOM 657 N N . GLY A 1 88 ? 6.854 8.600 -9.106 1.00 92.38 88 GLY A N 1
ATOM 658 C CA . GLY A 1 88 ? 7.301 9.882 -8.563 1.00 92.38 88 GLY A CA 1
ATOM 659 C C . GLY A 1 88 ? 6.369 11.059 -8.845 1.00 92.38 88 GLY A C 1
ATOM 660 O O . GLY A 1 88 ? 6.750 12.195 -8.592 1.00 92.38 88 GLY A O 1
ATOM 661 N N . THR A 1 89 ? 5.156 10.833 -9.350 1.00 95.88 89 THR A N 1
ATOM 662 C CA . THR A 1 89 ? 4.107 11.857 -9.443 1.00 95.88 89 THR A CA 1
ATOM 663 C C . THR A 1 89 ? 3.057 11.597 -8.371 1.00 95.88 89 THR A C 1
ATOM 665 O O . THR A 1 89 ? 2.647 10.454 -8.184 1.00 95.88 89 THR A O 1
ATOM 668 N N . VAL A 1 90 ? 2.608 12.642 -7.670 1.00 97.69 90 VAL A N 1
ATOM 669 C CA . VAL A 1 90 ? 1.659 12.533 -6.552 1.00 97.69 90 VAL A CA 1
ATOM 670 C C . VAL A 1 90 ? 0.492 13.503 -6.709 1.00 97.69 90 VAL A C 1
ATOM 672 O O . VAL A 1 90 ? 0.680 14.682 -7.007 1.00 97.69 90 VAL A O 1
ATOM 675 N N . TRP A 1 91 ? -0.721 13.011 -6.470 1.00 98.06 91 TRP A N 1
ATOM 676 C CA . TRP A 1 91 ? -1.955 13.789 -6.421 1.00 98.06 91 TRP A CA 1
ATOM 677 C C . TRP A 1 91 ? -1.886 14.892 -5.356 1.00 98.06 91 TRP A C 1
ATOM 679 O O . TRP A 1 91 ? -1.440 14.665 -4.232 1.00 98.06 91 TRP A O 1
ATOM 689 N N . THR A 1 92 ? -2.359 16.096 -5.677 1.00 96.75 92 THR A N 1
ATOM 690 C CA . THR A 1 92 ? -2.290 17.252 -4.764 1.00 96.75 92 THR A CA 1
ATOM 691 C C . THR A 1 92 ? -3.399 17.261 -3.711 1.00 96.75 92 THR A C 1
ATOM 693 O O . THR A 1 92 ? -3.352 18.055 -2.771 1.00 96.75 92 THR A O 1
ATOM 696 N N . GLY A 1 93 ? -4.413 16.406 -3.867 1.00 95.56 93 GLY A N 1
ATOM 697 C CA . GLY A 1 93 ? -5.624 16.420 -3.048 1.00 95.56 93 GLY A CA 1
ATOM 698 C C . GLY A 1 93 ? -6.769 17.254 -3.635 1.00 95.56 93 GLY A C 1
ATOM 699 O O . GLY A 1 93 ? -7.852 17.253 -3.039 1.00 95.56 93 GLY A O 1
ATOM 700 N N . ARG A 1 94 ? -6.554 17.936 -4.774 1.00 94.12 94 ARG A N 1
ATOM 701 C CA . ARG A 1 94 ? -7.536 18.787 -5.470 1.00 94.12 94 ARG A CA 1
ATOM 702 C C . ARG A 1 94 ? -7.790 18.300 -6.891 1.00 94.12 94 ARG A C 1
ATOM 704 O O . ARG A 1 94 ? -6.839 18.111 -7.643 1.00 94.12 94 ARG A O 1
ATOM 711 N N . GLY A 1 95 ? -9.066 18.145 -7.256 1.00 92.31 95 GLY A N 1
ATOM 712 C CA . GLY A 1 95 ? -9.461 17.659 -8.583 1.00 92.31 95 GLY A CA 1
ATOM 713 C C . GLY A 1 95 ? -8.630 16.443 -8.990 1.00 92.31 95 GLY A C 1
ATOM 714 O O . GLY A 1 95 ? -8.361 15.585 -8.150 1.00 92.31 95 GLY A O 1
ATOM 715 N N . ASP A 1 96 ? -8.137 16.447 -10.224 1.00 94.19 96 ASP A N 1
ATOM 716 C CA . ASP A 1 96 ? -7.190 15.451 -10.737 1.00 94.19 96 ASP A CA 1
ATOM 717 C C . ASP A 1 96 ? -5.755 16.004 -10.835 1.00 94.19 96 ASP A C 1
ATOM 719 O O . ASP A 1 96 ? -4.899 15.422 -11.498 1.00 94.19 96 ASP A O 1
ATOM 723 N N . GLU A 1 97 ? -5.466 17.128 -10.168 1.00 96.94 97 GLU A N 1
ATOM 724 C CA . GLU A 1 97 ? -4.141 17.751 -10.185 1.00 96.94 97 GLU A CA 1
ATOM 725 C C . GLU A 1 97 ? -3.099 16.843 -9.523 1.00 96.94 97 GLU A C 1
ATOM 727 O O . GLU A 1 97 ? -3.277 16.367 -8.399 1.00 96.94 97 GLU A O 1
ATOM 732 N N . ALA A 1 98 ? -1.955 16.673 -10.177 1.00 97.50 98 ALA A N 1
ATOM 733 C CA . ALA A 1 98 ? -0.817 15.951 -9.631 1.00 97.50 98 ALA A CA 1
ATOM 734 C C . ALA A 1 98 ? 0.480 16.729 -9.870 1.00 97.50 98 ALA A C 1
ATOM 736 O O . ALA A 1 98 ? 0.566 17.567 -10.767 1.00 97.50 98 ALA A O 1
ATOM 737 N N . ARG A 1 99 ? 1.491 16.467 -9.043 1.00 96.62 99 ARG A N 1
ATOM 738 C CA . ARG A 1 99 ? 2.806 17.111 -9.112 1.00 96.62 99 ARG A CA 1
ATOM 739 C C . ARG A 1 99 ? 3.908 16.066 -9.192 1.00 96.62 99 ARG A C 1
ATOM 741 O O . ARG A 1 99 ? 3.849 15.062 -8.484 1.00 96.62 99 ARG A O 1
ATOM 748 N N . ALA A 1 100 ? 4.918 16.326 -10.012 1.00 95.62 100 ALA A N 1
ATOM 749 C CA . ALA A 1 100 ? 6.140 15.536 -10.015 1.00 95.62 100 ALA A CA 1
ATOM 750 C C . ALA A 1 100 ? 6.956 15.820 -8.741 1.00 95.62 100 ALA A C 1
ATOM 752 O O . ALA A 1 100 ? 7.026 16.958 -8.270 1.00 95.62 100 ALA A O 1
ATOM 753 N N . LEU A 1 101 ? 7.535 14.770 -8.172 1.00 93.81 101 LEU A N 1
ATOM 754 C CA . LEU A 1 101 ? 8.514 14.817 -7.091 1.00 93.81 101 LEU A CA 1
ATOM 755 C C . LEU A 1 101 ? 9.912 14.589 -7.633 1.00 93.81 101 LEU A C 1
ATOM 757 O O . LEU A 1 101 ? 10.828 15.317 -7.267 1.00 93.81 101 LEU A O 1
ATOM 761 N N . PHE A 1 102 ? 10.061 13.579 -8.490 1.00 91.56 102 PHE A N 1
ATOM 762 C CA . PHE A 1 102 ? 11.356 13.203 -9.028 1.00 91.56 102 PHE A CA 1
ATOM 763 C C . PHE A 1 102 ? 11.928 14.323 -9.902 1.00 91.56 102 PHE A C 1
ATOM 765 O O . PHE A 1 102 ? 11.185 14.915 -10.693 1.00 91.56 102 PHE A O 1
ATOM 772 N N . PRO A 1 103 ? 13.237 14.598 -9.786 1.00 89.50 103 PRO A N 1
ATOM 773 C CA . PRO A 1 103 ? 13.959 15.381 -10.774 1.00 89.50 103 PRO A CA 1
ATOM 774 C C . PRO A 1 103 ? 13.854 14.740 -12.158 1.00 89.50 103 PRO A C 1
ATOM 776 O O . PRO A 1 103 ? 13.468 13.576 -12.304 1.00 89.50 103 PRO A O 1
ATOM 779 N N . ASP A 1 104 ? 14.252 15.487 -13.184 1.00 85.19 104 ASP A N 1
ATOM 780 C CA . ASP A 1 104 ? 14.462 14.881 -14.492 1.00 85.19 104 ASP A CA 1
ATOM 781 C C . ASP A 1 104 ? 15.518 13.772 -14.372 1.00 85.19 104 ASP A C 1
ATOM 783 O O . ASP A 1 104 ? 16.618 14.007 -13.867 1.00 85.19 104 ASP A O 1
ATOM 787 N N . TYR A 1 105 ? 15.197 12.569 -14.846 1.00 80.81 105 TYR A N 1
ATOM 788 C CA . TYR A 1 105 ? 16.116 11.432 -14.826 1.00 80.81 105 TYR A CA 1
ATOM 789 C C . TYR A 1 105 ? 17.419 11.745 -15.571 1.00 80.81 105 TYR A C 1
ATOM 791 O O . TYR A 1 105 ? 18.471 11.272 -15.156 1.00 80.81 105 TYR A O 1
ATOM 799 N N . GLY A 1 106 ? 17.373 12.577 -16.621 1.00 80.56 106 GLY A N 1
ATOM 800 C CA . GLY A 1 106 ? 18.572 13.009 -17.350 1.00 80.56 106 GLY A CA 1
ATOM 801 C C . GLY A 1 106 ? 19.515 13.899 -16.534 1.00 80.56 106 GLY A C 1
ATOM 802 O O . GLY A 1 106 ? 20.679 14.048 -16.895 1.00 80.56 106 GLY A O 1
ATOM 803 N N . SER A 1 107 ? 19.027 14.476 -15.431 1.00 85.06 107 SER A N 1
ATOM 804 C CA . SER A 1 107 ? 19.821 15.300 -14.511 1.00 85.06 107 SER A CA 1
ATOM 805 C C . SER A 1 107 ? 20.440 14.511 -13.354 1.00 85.06 107 SER A C 1
ATOM 807 O O . SER A 1 107 ? 21.295 15.047 -12.652 1.00 85.06 107 SER A O 1
ATOM 809 N N . LEU A 1 108 ? 20.021 13.257 -13.152 1.00 84.75 108 LEU A N 1
ATOM 810 C CA . LEU A 1 108 ? 20.495 12.405 -12.065 1.00 84.75 108 LEU A CA 1
ATOM 811 C C . LEU A 1 108 ? 21.711 11.595 -12.500 1.00 84.75 108 LEU A C 1
ATOM 813 O O . LEU A 1 108 ? 21.782 11.087 -13.623 1.00 84.75 108 LEU A O 1
ATOM 817 N N . ARG A 1 109 ? 22.650 11.392 -11.575 1.00 83.06 109 ARG A N 1
ATOM 818 C CA . ARG A 1 109 ? 23.668 10.362 -11.764 1.00 83.06 109 ARG A CA 1
ATOM 819 C C . ARG A 1 109 ? 23.025 8.975 -11.719 1.00 83.06 109 ARG A C 1
ATOM 821 O O . ARG A 1 109 ? 21.964 8.756 -11.136 1.00 83.06 109 ARG A O 1
ATOM 828 N N . SER A 1 110 ? 23.703 8.001 -12.313 1.00 76.06 110 SER A N 1
ATOM 829 C CA . SER A 1 110 ? 23.227 6.618 -12.375 1.00 76.06 110 SER A CA 1
ATOM 830 C C . SER A 1 110 ? 23.004 5.981 -10.995 1.00 76.06 110 SER A C 1
ATOM 832 O O . SER A 1 110 ? 22.103 5.160 -10.851 1.00 76.06 110 SER A O 1
ATOM 834 N N . ASP A 1 111 ? 23.799 6.358 -9.994 1.00 79.31 111 ASP A N 1
ATOM 835 C CA . ASP A 1 111 ? 23.701 5.942 -8.589 1.00 79.31 111 ASP A CA 1
ATOM 836 C C . ASP A 1 111 ? 22.670 6.747 -7.777 1.00 79.31 111 ASP A C 1
ATOM 838 O O . ASP A 1 111 ? 22.299 6.347 -6.674 1.00 79.31 111 ASP A O 1
ATOM 842 N N . GLU A 1 112 ? 22.167 7.853 -8.326 1.00 83.44 112 GLU A N 1
ATOM 843 C CA . GLU A 1 112 ? 21.153 8.697 -7.690 1.00 83.44 112 GLU A CA 1
ATOM 844 C C . GLU A 1 112 ? 19.734 8.361 -8.138 1.00 83.44 112 GLU A C 1
ATOM 846 O O . GLU A 1 112 ? 18.793 8.770 -7.462 1.00 83.44 112 GLU A O 1
ATOM 851 N N . ALA A 1 113 ? 19.567 7.628 -9.244 1.00 81.94 113 ALA A N 1
ATOM 852 C CA . ALA A 1 113 ? 18.259 7.267 -9.779 1.00 81.94 113 ALA A CA 1
ATOM 853 C C . ALA A 1 113 ? 17.356 6.625 -8.701 1.00 81.94 113 ALA A C 1
ATOM 855 O O . ALA A 1 113 ? 17.831 5.790 -7.924 1.00 81.94 113 ALA A O 1
ATOM 856 N N . PRO A 1 114 ? 16.058 6.986 -8.645 1.00 84.06 114 PRO A N 1
ATOM 857 C CA . PRO A 1 114 ? 15.136 6.399 -7.680 1.00 84.06 114 PRO A CA 1
ATOM 858 C C . PRO A 1 114 ? 15.040 4.885 -7.885 1.00 84.06 114 PRO A C 1
ATOM 860 O O . PRO A 1 114 ? 14.976 4.403 -9.022 1.00 84.06 114 PRO A O 1
ATOM 863 N N . ASN A 1 115 ? 15.003 4.144 -6.778 1.00 80.94 115 ASN A N 1
ATOM 864 C CA . ASN A 1 115 ? 14.703 2.716 -6.817 1.00 80.94 115 ASN A CA 1
ATOM 865 C C . ASN A 1 115 ? 13.238 2.474 -7.221 1.00 80.94 115 ASN A C 1
ATOM 867 O O . ASN A 1 115 ? 12.413 3.396 -7.259 1.00 80.94 115 ASN A O 1
ATOM 871 N N . GLU A 1 116 ? 12.911 1.223 -7.543 1.00 85.94 116 GLU A N 1
ATOM 872 C CA . GLU A 1 116 ? 11.562 0.845 -7.971 1.00 85.94 116 GLU A CA 1
ATOM 873 C C . GLU A 1 116 ? 10.483 1.199 -6.935 1.00 85.94 116 GLU A C 1
ATOM 875 O O . GLU A 1 116 ? 9.424 1.704 -7.316 1.00 85.94 116 GLU A O 1
ATOM 880 N N . ASN A 1 117 ? 10.795 1.050 -5.645 1.00 91.56 117 ASN A N 1
ATOM 881 C CA . ASN A 1 117 ? 9.888 1.295 -4.522 1.00 91.56 117 ASN A CA 1
ATOM 882 C C . ASN A 1 117 ? 9.495 2.769 -4.386 1.00 91.56 117 ASN A C 1
ATOM 884 O O . ASN A 1 117 ? 8.315 3.095 -4.248 1.00 91.56 117 ASN A O 1
ATOM 888 N N . ALA A 1 118 ? 10.440 3.699 -4.550 1.00 88.75 118 ALA A N 1
ATOM 889 C CA . ALA A 1 118 ? 10.129 5.129 -4.611 1.00 88.75 118 ALA A CA 1
ATOM 890 C C . ALA A 1 118 ? 9.171 5.457 -5.777 1.00 88.75 118 ALA A C 1
ATOM 892 O O . ALA A 1 118 ? 8.406 6.423 -5.723 1.00 88.75 118 ALA A O 1
ATOM 893 N N . GLY A 1 119 ? 9.216 4.658 -6.849 1.00 90.81 119 GLY A N 1
ATOM 894 C CA . GLY A 1 119 ? 8.365 4.777 -8.030 1.00 90.81 119 GLY A CA 1
ATOM 895 C C . GLY A 1 119 ? 7.050 3.994 -7.970 1.00 90.81 119 GLY A C 1
ATOM 896 O O . GLY A 1 119 ? 6.297 4.046 -8.950 1.00 90.81 119 GLY A O 1
ATOM 897 N N . ALA A 1 120 ? 6.762 3.287 -6.872 1.00 94.31 120 ALA A N 1
ATOM 898 C CA . ALA A 1 120 ? 5.574 2.455 -6.735 1.00 94.31 120 ALA A CA 1
ATOM 899 C C . ALA A 1 120 ? 4.267 3.260 -6.875 1.00 94.31 120 ALA A C 1
ATOM 901 O O . ALA A 1 120 ? 4.222 4.490 -6.776 1.00 94.31 120 ALA A O 1
ATOM 902 N N . SER A 1 121 ? 3.171 2.548 -7.137 1.00 95.50 121 SER A N 1
ATOM 903 C CA . SER A 1 121 ? 1.844 3.155 -7.247 1.00 95.50 121 SER A CA 1
ATOM 904 C C . SER A 1 121 ? 1.058 3.029 -5.946 1.00 95.50 121 SER A C 1
ATOM 906 O O . SER A 1 121 ? 1.084 1.983 -5.304 1.00 95.50 121 SER A O 1
ATOM 908 N N . ALA A 1 122 ? 0.305 4.070 -5.597 1.00 97.31 122 ALA A N 1
ATOM 909 C CA . ALA A 1 122 ? -0.621 4.057 -4.468 1.00 97.31 122 ALA A CA 1
ATOM 910 C C . ALA A 1 122 ? -2.043 4.384 -4.926 1.00 97.31 122 ALA A C 1
ATOM 912 O O . 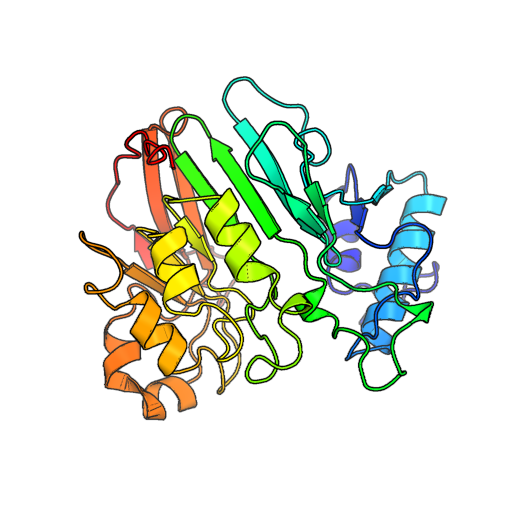ALA A 1 122 ? -2.243 5.246 -5.787 1.00 97.31 122 ALA A O 1
ATOM 913 N N . LEU A 1 123 ? -3.031 3.732 -4.316 1.00 97.00 123 LEU A N 1
ATOM 914 C CA . LEU A 1 123 ? -4.450 3.896 -4.608 1.00 97.00 123 LEU A CA 1
ATOM 915 C C . LEU A 1 123 ? -5.224 4.358 -3.371 1.00 97.00 123 LEU A C 1
ATOM 917 O O . LEU A 1 123 ? -5.007 3.877 -2.259 1.00 97.00 123 LEU A O 1
ATOM 921 N N . LEU A 1 124 ? -6.191 5.244 -3.591 1.00 97.31 124 LEU A N 1
ATOM 922 C CA . LEU A 1 124 ? -7.236 5.571 -2.630 1.00 97.31 124 LEU A CA 1
ATOM 923 C C . LEU A 1 124 ? -8.565 5.071 -3.183 1.00 97.31 124 LEU A C 1
ATOM 925 O O . LEU A 1 124 ? -9.061 5.590 -4.183 1.00 97.31 124 LEU A O 1
ATOM 929 N N . LEU A 1 125 ? -9.145 4.085 -2.511 1.00 95.44 125 LEU A N 1
ATOM 930 C CA . LEU A 1 125 ? -10.471 3.573 -2.826 1.00 95.44 125 LEU A CA 1
ATOM 931 C C . LEU A 1 125 ? -11.488 4.251 -1.918 1.00 95.44 125 LEU A C 1
ATOM 933 O O . LEU A 1 125 ? -11.262 4.382 -0.710 1.00 95.44 125 LEU A O 1
ATOM 937 N N . THR A 1 126 ? -12.622 4.647 -2.476 1.00 94.38 126 THR A N 1
ATOM 938 C CA . THR A 1 126 ? -13.776 5.094 -1.702 1.00 94.38 126 THR A CA 1
ATOM 939 C C . THR A 1 126 ? -14.997 4.280 -2.080 1.00 94.38 126 THR A C 1
ATOM 941 O O . THR A 1 126 ? -15.198 3.945 -3.245 1.00 94.38 126 THR A O 1
ATOM 944 N N . TYR A 1 127 ? -15.807 3.950 -1.078 1.00 93.81 127 TYR A N 1
ATOM 945 C CA . TYR A 1 127 ? -17.142 3.399 -1.268 1.00 93.81 127 TYR A CA 1
ATOM 946 C C . TYR A 1 127 ? -18.070 4.117 -0.292 1.00 93.81 127 TYR A C 1
ATOM 948 O O . TYR A 1 127 ? -17.915 3.940 0.910 1.00 93.81 127 TYR A O 1
ATOM 956 N N . GLY A 1 128 ? -18.963 4.988 -0.761 1.00 92.88 128 GLY A N 1
ATOM 957 C CA . GLY A 1 128 ? -19.707 5.911 0.100 1.00 92.88 128 GLY A CA 1
ATOM 958 C C . GLY A 1 128 ? -18.765 6.675 1.049 1.00 92.88 128 GLY A C 1
ATOM 959 O O . GLY A 1 128 ? -17.809 7.290 0.573 1.00 92.88 128 GLY A O 1
ATOM 960 N N . PRO A 1 129 ? -18.982 6.646 2.380 1.00 94.50 129 PRO A N 1
ATOM 961 C CA . PRO A 1 129 ? -18.065 7.274 3.331 1.00 94.50 129 PRO A CA 1
ATOM 962 C C . PRO A 1 129 ? -16.808 6.436 3.623 1.00 94.50 129 PRO A C 1
ATOM 964 O O . PRO A 1 129 ? -15.842 6.979 4.160 1.00 94.50 129 PRO A O 1
ATOM 967 N N . PHE A 1 130 ? -16.783 5.142 3.281 1.00 97.25 130 PHE A N 1
ATOM 968 C CA . PHE A 1 130 ? -15.623 4.277 3.493 1.00 97.25 130 PHE A CA 1
ATOM 969 C C . PHE A 1 130 ? -14.446 4.692 2.603 1.00 97.25 130 PHE A C 1
ATOM 971 O O . PHE A 1 130 ? -14.618 5.102 1.455 1.00 97.25 130 PHE A O 1
ATOM 978 N N . ARG A 1 131 ? -13.230 4.567 3.142 1.00 97.88 131 ARG A N 1
ATOM 979 C CA . ARG A 1 131 ? -11.971 4.979 2.506 1.00 97.88 131 ARG A CA 1
ATOM 980 C C . ARG A 1 131 ? -10.896 3.939 2.805 1.00 97.88 131 ARG A C 1
ATOM 982 O O . ARG A 1 131 ? -10.707 3.613 3.979 1.00 97.88 131 ARG A O 1
ATOM 989 N N . TYR A 1 132 ? -10.188 3.481 1.779 1.00 98.19 132 TYR A N 1
ATOM 990 C CA . TYR A 1 132 ? -9.097 2.512 1.872 1.00 98.19 132 TYR A CA 1
ATOM 991 C C . TYR A 1 132 ? -7.858 3.051 1.158 1.00 98.19 132 TYR A C 1
ATOM 993 O O . TYR A 1 132 ? -7.946 3.415 -0.014 1.00 98.19 132 TYR A O 1
ATOM 1001 N N . PHE A 1 133 ? -6.711 3.075 1.832 1.00 98.69 133 PHE A N 1
ATOM 1002 C CA . PHE A 1 133 ? -5.431 3.438 1.221 1.00 98.69 133 PHE A CA 1
ATOM 1003 C C . PHE A 1 133 ? -4.570 2.194 0.970 1.00 98.69 133 PHE A C 1
ATOM 1005 O O . PHE A 1 133 ? -4.199 1.496 1.912 1.00 98.69 133 PHE A O 1
ATOM 1012 N N . ALA A 1 134 ? -4.233 1.936 -0.291 1.00 97.94 134 ALA A N 1
ATOM 1013 C CA . ALA A 1 134 ? -3.284 0.903 -0.695 1.00 97.94 134 ALA A CA 1
ATOM 1014 C C . ALA A 1 134 ? -1.991 1.578 -1.158 1.00 97.94 134 ALA A C 1
ATOM 1016 O O . ALA A 1 134 ? -1.992 2.272 -2.171 1.00 97.94 134 ALA A O 1
ATOM 1017 N N . GLY A 1 135 ? -0.900 1.404 -0.418 1.00 96.81 135 GLY A N 1
ATOM 1018 C CA . GLY A 1 135 ? 0.364 2.094 -0.686 1.00 96.81 135 GLY A CA 1
ATOM 1019 C C . GLY A 1 135 ? 1.407 1.288 -1.458 1.00 96.81 135 GLY A C 1
ATOM 1020 O O . GLY A 1 135 ? 2.457 1.849 -1.742 1.00 96.81 135 GLY A O 1
ATOM 1021 N N . SER A 1 136 ? 1.138 0.019 -1.795 1.00 94.88 136 SER A N 1
ATOM 1022 C CA . SER A 1 136 ? 2.120 -0.887 -2.422 1.00 94.88 136 SER A CA 1
ATOM 1023 C C . SER A 1 136 ? 3.471 -0.829 -1.689 1.00 94.88 136 SER A C 1
ATOM 1025 O O . SER A 1 136 ? 3.472 -0.776 -0.462 1.00 94.88 136 SER A O 1
ATOM 1027 N N . ASP A 1 137 ? 4.591 -0.756 -2.403 1.00 95.75 137 ASP A N 1
ATOM 1028 C CA . ASP A 1 137 ? 5.934 -0.595 -1.834 1.00 95.75 137 ASP A CA 1
ATOM 1029 C C . ASP A 1 137 ? 6.420 0.861 -1.815 1.00 95.75 137 ASP A C 1
ATOM 1031 O O . ASP A 1 137 ? 7.613 1.138 -1.773 1.00 95.75 137 ASP A O 1
ATOM 1035 N N . LEU A 1 138 ? 5.492 1.824 -1.828 1.00 96.06 138 LEU A N 1
ATOM 1036 C CA . LEU A 1 138 ? 5.840 3.241 -1.805 1.00 96.06 138 LEU A CA 1
ATOM 1037 C C . LEU A 1 138 ? 6.537 3.614 -0.493 1.00 96.06 138 LEU A C 1
ATOM 1039 O O . LEU A 1 138 ? 6.035 3.314 0.589 1.00 96.06 138 LEU A O 1
ATOM 1043 N N . THR A 1 139 ? 7.647 4.340 -0.585 1.00 95.19 139 THR A N 1
ATOM 1044 C CA . THR A 1 139 ? 8.477 4.715 0.568 1.00 95.19 139 THR A CA 1
ATOM 1045 C C . THR A 1 139 ? 8.301 6.184 0.951 1.00 95.19 139 THR A C 1
ATOM 1047 O O . THR A 1 139 ? 7.933 7.034 0.129 1.00 95.19 139 THR A O 1
ATOM 1050 N N . ASP A 1 140 ? 8.545 6.505 2.226 1.00 93.12 140 ASP A N 1
ATOM 1051 C CA . ASP A 1 140 ? 8.743 7.891 2.682 1.00 93.12 140 ASP A CA 1
ATOM 1052 C C . ASP A 1 140 ? 10.207 8.209 3.011 1.00 93.12 140 ASP A C 1
ATOM 1054 O O . ASP A 1 140 ? 10.523 9.251 3.596 1.00 93.12 140 ASP A O 1
ATOM 1058 N N . TRP A 1 141 ? 11.105 7.345 2.542 1.00 89.94 141 TRP A N 1
ATOM 1059 C CA . TRP A 1 141 ? 12.541 7.533 2.558 1.00 89.94 141 TRP A CA 1
ATOM 1060 C C . TRP A 1 141 ? 12.961 8.810 1.829 1.00 89.94 141 TRP A C 1
ATOM 1062 O O . TRP A 1 141 ? 12.575 9.073 0.693 1.00 89.94 141 TRP A O 1
ATOM 1072 N N . ALA A 1 142 ? 13.807 9.595 2.487 1.00 89.44 142 ALA A N 1
ATOM 1073 C CA . ALA A 1 142 ? 14.372 10.832 1.950 1.00 89.44 142 ALA A CA 1
ATOM 1074 C C . ALA A 1 142 ? 15.910 10.823 1.962 1.00 89.44 142 ALA A C 1
ATOM 1076 O O . ALA A 1 142 ? 16.524 11.885 1.872 1.00 89.44 142 ALA A O 1
ATOM 1077 N N . ASP A 1 143 ? 16.521 9.647 2.150 1.00 87.81 143 ASP A N 1
ATOM 1078 C CA . ASP A 1 143 ? 17.969 9.453 2.288 1.00 87.81 143 ASP A CA 1
ATOM 1079 C C . ASP A 1 143 ? 18.622 10.414 3.284 1.00 87.81 143 ASP A C 1
ATOM 1081 O O . ASP A 1 143 ? 19.323 11.361 2.920 1.00 87.81 143 ASP A O 1
ATOM 1085 N N . ALA A 1 144 ? 18.268 10.240 4.560 1.00 85.69 144 ALA A N 1
ATOM 1086 C CA . ALA A 1 144 ? 18.652 11.143 5.649 1.00 85.69 144 ALA A CA 1
ATOM 1087 C C . ALA A 1 144 ? 18.321 12.635 5.393 1.00 85.69 144 ALA A C 1
ATOM 1089 O O . ALA A 1 144 ? 18.905 13.523 6.008 1.00 85.69 144 ALA A O 1
ATOM 1090 N N . GLY A 1 145 ? 17.369 12.923 4.499 1.00 88.88 145 GLY A N 1
ATOM 1091 C CA . GLY A 1 145 ? 16.950 14.276 4.127 1.00 88.88 145 GLY A CA 1
ATOM 1092 C C . GLY A 1 145 ? 17.728 14.890 2.961 1.00 88.88 145 GLY A C 1
ATOM 1093 O O . GLY A 1 145 ? 17.389 15.992 2.538 1.00 88.88 145 GLY A O 1
ATOM 1094 N N . THR A 1 146 ? 18.727 14.196 2.412 1.00 90.44 146 THR A N 1
ATOM 1095 C CA . THR A 1 146 ? 19.517 14.683 1.266 1.00 90.44 146 THR A CA 1
ATOM 1096 C C . THR A 1 146 ? 18.760 14.583 -0.059 1.00 90.44 146 THR A C 1
ATOM 1098 O O . THR A 1 146 ? 19.014 15.356 -0.981 1.00 90.44 146 THR A O 1
ATOM 1101 N N . ARG A 1 147 ? 17.777 13.677 -0.146 1.00 91.00 147 ARG A N 1
ATOM 1102 C CA . ARG A 1 147 ? 16.958 13.434 -1.341 1.00 91.00 147 ARG A CA 1
ATOM 1103 C C . ARG A 1 147 ? 15.467 13.427 -0.981 1.00 91.00 147 ARG A C 1
ATOM 1105 O O . ARG A 1 147 ? 14.800 12.396 -1.084 1.00 91.00 147 ARG A O 1
ATOM 1112 N N . PRO A 1 148 ? 14.896 14.577 -0.572 1.00 91.62 148 PRO A N 1
ATOM 1113 C CA . PRO A 1 148 ? 13.499 14.667 -0.133 1.00 91.62 148 PRO A CA 1
ATOM 1114 C C . PRO A 1 148 ? 12.487 14.305 -1.227 1.00 91.62 148 PRO A C 1
ATOM 1116 O O . PRO A 1 148 ? 11.351 13.954 -0.925 1.00 91.62 148 PRO A O 1
ATOM 1119 N N . TRP A 1 149 ? 12.892 14.368 -2.494 1.00 91.75 149 TRP A N 1
ATOM 1120 C CA . TRP A 1 149 ? 12.077 13.989 -3.643 1.00 91.75 149 TRP A CA 1
ATOM 1121 C C . TRP A 1 149 ? 11.841 12.474 -3.773 1.00 91.75 149 TRP A C 1
ATOM 1123 O O . TRP A 1 149 ? 10.932 12.085 -4.502 1.00 91.75 149 TRP A O 1
ATOM 1133 N N . MET A 1 150 ? 12.593 11.622 -3.063 1.00 91.31 150 MET A N 1
ATOM 1134 C CA . MET A 1 150 ? 12.313 10.178 -2.996 1.00 91.31 150 MET A CA 1
ATOM 1135 C C . MET A 1 150 ? 11.123 9.842 -2.088 1.00 91.31 150 MET A C 1
ATOM 1137 O O . MET A 1 150 ? 10.527 8.779 -2.227 1.00 91.31 150 MET A O 1
ATOM 1141 N N . ASN A 1 151 ? 10.723 10.767 -1.209 1.00 94.06 151 ASN A N 1
ATOM 1142 C CA . ASN A 1 151 ? 9.582 10.578 -0.327 1.00 94.06 151 ASN A CA 1
ATOM 1143 C C . ASN A 1 151 ? 8.271 10.841 -1.079 1.00 94.06 151 ASN A C 1
ATOM 1145 O O . ASN A 1 151 ? 7.759 11.966 -1.108 1.00 94.06 151 ASN A O 1
ATOM 1149 N N . ALA A 1 152 ? 7.711 9.787 -1.664 1.00 95.31 152 ALA A N 1
ATOM 1150 C CA . ALA A 1 152 ? 6.417 9.837 -2.331 1.00 95.31 152 ALA A CA 1
ATOM 1151 C C . ALA A 1 152 ? 5.255 9.443 -1.407 1.00 95.31 152 ALA A C 1
ATOM 1153 O O . ALA A 1 152 ? 4.144 9.968 -1.557 1.00 95.31 152 ALA A O 1
ATOM 1154 N N . LEU A 1 153 ? 5.504 8.582 -0.416 1.00 97.62 153 LEU A N 1
ATOM 1155 C CA . LEU A 1 153 ? 4.463 8.071 0.468 1.00 97.62 153 LEU A CA 1
ATOM 1156 C C . LEU A 1 153 ? 3.867 9.151 1.374 1.00 97.62 153 LEU A C 1
ATOM 1158 O O . LEU A 1 153 ? 2.643 9.232 1.469 1.00 97.62 153 LEU A O 1
ATOM 1162 N N . LEU A 1 154 ? 4.669 10.012 2.010 1.00 97.31 154 LEU A N 1
ATOM 1163 C CA . LEU A 1 154 ? 4.119 11.032 2.911 1.00 97.31 154 LEU A CA 1
ATOM 1164 C C . LEU A 1 154 ? 3.243 12.058 2.165 1.00 97.31 154 LEU A C 1
ATOM 1166 O O . LEU A 1 154 ? 2.138 12.350 2.643 1.00 97.31 154 LEU A O 1
ATOM 1170 N N . PRO A 1 155 ? 3.650 12.606 1.001 1.00 97.38 155 PRO A N 1
ATOM 1171 C CA . PRO A 1 155 ? 2.765 13.424 0.177 1.00 97.38 155 PRO A CA 1
ATOM 1172 C C . PRO A 1 155 ? 1.473 12.706 -0.230 1.00 97.38 155 PRO A C 1
ATOM 1174 O O . PRO A 1 155 ? 0.401 13.303 -0.131 1.00 97.38 155 PRO A O 1
ATOM 1177 N N . ALA A 1 156 ? 1.555 11.432 -0.629 1.00 98.12 156 ALA A N 1
ATOM 1178 C CA . ALA A 1 156 ? 0.393 10.638 -1.026 1.00 98.12 156 ALA A CA 1
ATOM 1179 C C . ALA A 1 156 ? -0.575 10.403 0.146 1.00 98.12 156 ALA A C 1
ATOM 1181 O O . ALA A 1 156 ? -1.785 10.614 0.023 1.00 98.12 156 ALA A O 1
ATOM 1182 N N . ALA A 1 157 ? -0.040 10.040 1.311 1.00 98.31 157 ALA A N 1
ATOM 1183 C CA . ALA A 1 157 ? -0.782 9.891 2.555 1.00 98.31 157 ALA A CA 1
ATOM 1184 C C . ALA A 1 157 ? -1.435 11.211 2.985 1.00 98.31 157 ALA A C 1
ATOM 1186 O O . ALA A 1 157 ? -2.604 11.238 3.360 1.00 98.31 157 ALA A O 1
ATOM 1187 N N . THR A 1 158 ? -0.715 12.328 2.863 1.00 98.06 158 THR A N 1
ATOM 1188 C CA . THR A 1 158 ? -1.227 13.663 3.202 1.00 98.06 158 THR A CA 1
ATOM 1189 C C . THR A 1 158 ? -2.367 14.091 2.279 1.00 98.06 158 THR A C 1
ATOM 1191 O O . THR A 1 158 ? -3.382 14.590 2.762 1.00 98.06 158 THR A O 1
ATOM 1194 N N . ALA A 1 159 ? -2.228 13.881 0.967 1.00 97.81 159 ALA A N 1
ATOM 1195 C CA . ALA A 1 159 ? -3.279 14.178 -0.005 1.00 97.81 159 ALA A CA 1
ATOM 1196 C C . ALA A 1 159 ? -4.511 13.279 0.193 1.00 97.81 159 ALA A C 1
ATOM 1198 O O . ALA A 1 159 ? -5.656 13.721 0.040 1.00 97.81 159 ALA A O 1
ATOM 1199 N N . SER A 1 160 ? -4.286 12.024 0.587 1.00 97.88 160 SER A N 1
ATOM 1200 C CA . SER A 1 160 ? -5.351 11.086 0.940 1.00 97.88 160 SER A CA 1
ATOM 1201 C C . SER A 1 160 ? -6.070 11.512 2.217 1.00 97.88 160 SER A C 1
ATOM 1203 O O . SER A 1 160 ? -7.300 11.493 2.246 1.00 97.88 160 SER A O 1
ATOM 1205 N N . GLY A 1 161 ? -5.344 11.976 3.235 1.00 97.56 161 GLY A N 1
ATOM 1206 C CA . GLY A 1 161 ? -5.893 12.261 4.558 1.00 97.56 161 GLY A CA 1
ATOM 1207 C C . GLY A 1 161 ? -6.383 10.990 5.259 1.00 97.56 161 GLY A C 1
ATOM 1208 O O . GLY A 1 161 ? -6.039 9.886 4.826 1.00 97.56 161 GLY A O 1
ATOM 1209 N N . PRO A 1 162 ? -7.205 11.119 6.317 1.00 97.50 162 PRO A N 1
ATOM 1210 C CA . PRO A 1 162 ? -7.556 9.958 7.108 1.00 97.50 162 PRO A CA 1
ATOM 1211 C C . PRO A 1 162 ? -8.405 8.939 6.334 1.00 97.50 162 PRO A C 1
ATOM 1213 O O . PRO A 1 162 ? -9.216 9.292 5.465 1.00 97.50 162 PRO A O 1
ATOM 1216 N N . VAL A 1 163 ? -8.211 7.662 6.656 1.00 98.25 163 VAL A N 1
ATOM 1217 C CA . VAL A 1 163 ? -8.887 6.519 6.031 1.00 98.25 163 VAL A CA 1
ATOM 1218 C C . VAL A 1 163 ? -9.374 5.525 7.082 1.00 98.25 163 VAL A C 1
ATOM 1220 O O . VAL A 1 163 ? -8.995 5.589 8.246 1.00 98.25 163 VAL A O 1
ATOM 1223 N N . HIS A 1 164 ? -10.241 4.598 6.683 1.00 98.38 164 HIS A N 1
ATOM 1224 C CA . HIS A 1 164 ? -10.726 3.552 7.585 1.00 98.38 164 HIS A CA 1
ATOM 1225 C C . HIS A 1 164 ? -9.725 2.402 7.661 1.00 98.38 164 HIS A C 1
ATOM 1227 O O . HIS A 1 164 ? -9.406 1.921 8.749 1.00 98.38 164 HIS A O 1
ATOM 1233 N N . VAL A 1 165 ? -9.204 2.010 6.498 1.00 98.69 165 VAL A N 1
ATOM 1234 C CA . VAL A 1 165 ? -8.230 0.931 6.355 1.00 98.69 165 VAL A CA 1
ATOM 1235 C C . VAL A 1 165 ? -7.047 1.420 5.532 1.00 98.69 165 VAL A C 1
ATOM 1237 O O . VAL A 1 165 ? -7.230 2.128 4.541 1.00 98.69 165 VAL A O 1
ATOM 1240 N N . ALA A 1 166 ? -5.839 1.051 5.938 1.00 98.75 166 ALA A N 1
ATOM 1241 C CA . ALA A 1 166 ? -4.631 1.318 5.171 1.00 98.75 166 ALA A CA 1
ATOM 1242 C C . ALA A 1 166 ? -3.716 0.096 5.150 1.00 98.75 166 ALA A C 1
ATOM 1244 O O . ALA A 1 166 ? -3.602 -0.623 6.141 1.00 98.75 166 ALA A O 1
ATOM 1245 N N . THR A 1 167 ? -3.018 -0.124 4.043 1.00 98.62 167 THR A N 1
ATOM 1246 C CA . THR A 1 167 ? -1.866 -1.029 4.044 1.00 98.62 167 THR A CA 1
ATOM 1247 C C . THR A 1 167 ? -0.663 -0.329 4.669 1.00 98.62 167 THR A C 1
ATOM 1249 O O . THR A 1 167 ? -0.453 0.856 4.409 1.00 98.62 167 THR A O 1
ATOM 1252 N N . LEU A 1 168 ? 0.165 -1.054 5.418 1.00 98.38 168 LEU A N 1
ATOM 1253 C CA . LEU A 1 168 ? 1.543 -0.653 5.694 1.00 98.38 168 LEU A CA 1
ATOM 1254 C C . LEU A 1 168 ? 2.370 -0.924 4.430 1.00 98.38 168 LEU A C 1
ATOM 1256 O O . LEU A 1 168 ? 2.546 -2.097 4.091 1.00 98.38 168 LEU A O 1
ATOM 1260 N N . PRO A 1 169 ? 2.823 0.119 3.710 1.00 98.06 169 PRO A N 1
ATOM 1261 C CA . PRO A 1 169 ? 3.546 -0.053 2.460 1.00 98.06 169 PRO A CA 1
ATOM 1262 C C . PRO A 1 169 ? 4.894 -0.733 2.669 1.00 98.06 169 PRO A C 1
ATOM 1264 O O . PRO A 1 169 ? 5.417 -0.730 3.788 1.00 98.06 169 PRO A O 1
ATOM 1267 N N . HIS A 1 170 ? 5.439 -1.296 1.594 1.00 97.00 170 HIS A N 1
ATOM 1268 C CA . HIS A 1 170 ? 6.752 -1.940 1.563 1.00 97.00 170 HIS A CA 1
ATOM 1269 C C . HIS A 1 170 ? 6.885 -2.988 2.668 1.00 97.00 170 HIS A C 1
ATOM 1271 O O . HIS A 1 170 ? 7.820 -2.978 3.456 1.00 97.00 170 HIS A O 1
ATOM 1277 N N . HIS A 1 171 ? 5.857 -3.827 2.822 1.00 97.62 171 HIS A N 1
ATOM 1278 C CA . HIS A 1 171 ? 5.783 -4.853 3.869 1.00 97.62 171 HIS A CA 1
ATOM 1279 C C . HIS A 1 171 ? 5.965 -4.334 5.314 1.00 97.62 171 HIS A C 1
ATOM 1281 O O . HIS A 1 171 ? 6.293 -5.098 6.224 1.00 97.62 171 HIS A O 1
ATOM 1287 N N . GLY A 1 172 ? 5.755 -3.033 5.550 1.00 97.12 172 GLY A N 1
ATOM 1288 C CA . GLY A 1 172 ? 6.051 -2.385 6.826 1.00 97.12 172 GLY A CA 1
ATOM 1289 C C . GLY A 1 172 ? 7.549 -2.216 7.106 1.00 97.12 172 GLY A C 1
ATOM 1290 O O . GLY A 1 172 ? 7.949 -2.273 8.269 1.00 97.12 172 GLY A O 1
ATOM 1291 N N . MET A 1 173 ? 8.372 -2.047 6.071 1.00 96.31 173 MET A N 1
ATOM 1292 C CA . MET A 1 173 ? 9.814 -1.813 6.177 1.00 96.31 173 MET A CA 1
ATOM 1293 C C . MET A 1 173 ? 10.161 -0.419 6.707 1.00 96.31 173 MET A C 1
ATOM 1295 O O . MET A 1 173 ? 9.399 0.532 6.547 1.00 96.31 173 MET A O 1
ATOM 1299 N N . PHE A 1 174 ? 11.332 -0.313 7.342 1.00 94.06 174 PHE A N 1
ATOM 1300 C CA . PHE A 1 174 ? 11.850 0.865 8.057 1.00 94.06 174 PHE A CA 1
ATOM 1301 C C . PHE A 1 174 ? 11.850 2.184 7.260 1.00 94.06 174 PHE A C 1
ATOM 1303 O O . PHE A 1 174 ? 11.883 3.265 7.850 1.00 94.06 174 PHE A O 1
ATOM 1310 N N . ASP A 1 175 ? 11.847 2.098 5.932 1.00 93.50 175 ASP A N 1
ATOM 1311 C CA . ASP A 1 175 ? 11.909 3.202 4.974 1.00 93.50 175 ASP A CA 1
ATOM 1312 C C . ASP A 1 175 ? 10.521 3.649 4.463 1.00 93.50 175 ASP A C 1
ATOM 1314 O O . ASP A 1 175 ? 10.405 4.562 3.638 1.00 93.50 175 ASP A O 1
ATOM 1318 N N . ALA A 1 176 ? 9.464 3.014 4.969 1.00 91.31 176 ALA A N 1
ATOM 1319 C CA . ALA A 1 176 ? 8.074 3.376 4.761 1.00 91.31 176 ALA A CA 1
ATOM 1320 C C . ALA A 1 176 ? 7.453 3.963 6.045 1.00 91.31 176 ALA A C 1
ATOM 1322 O O . ALA A 1 176 ? 8.106 4.159 7.066 1.00 91.31 176 ALA A O 1
ATOM 1323 N N . SER A 1 177 ? 6.143 4.226 6.007 1.00 96.00 177 SER A N 1
ATOM 1324 C CA . SER A 1 177 ? 5.259 4.550 7.146 1.00 96.00 177 SER A CA 1
ATOM 1325 C C . SER A 1 177 ? 5.914 5.232 8.364 1.00 96.00 177 SER A C 1
ATOM 1327 O O . SER A 1 177 ? 5.813 4.779 9.511 1.00 96.00 177 SER A O 1
ATOM 1329 N N . SER A 1 178 ? 6.545 6.378 8.137 1.00 96.25 178 SER A N 1
ATOM 1330 C CA . SER A 1 178 ? 6.980 7.308 9.174 1.00 96.25 178 SER A CA 1
ATOM 1331 C C . SER A 1 178 ? 5.821 7.741 10.076 1.00 96.25 178 SER A C 1
ATOM 1333 O O . SER A 1 178 ? 4.633 7.613 9.759 1.00 96.25 178 SER A O 1
ATOM 1335 N N . ALA A 1 179 ? 6.159 8.339 11.220 1.00 97.69 179 ALA A N 1
ATOM 1336 C CA . ALA A 1 179 ? 5.166 8.868 12.151 1.00 97.69 179 ALA A CA 1
ATOM 1337 C C . ALA A 1 179 ? 4.232 9.910 11.501 1.00 97.69 179 ALA A C 1
ATOM 1339 O O . ALA A 1 179 ? 3.064 10.015 11.881 1.00 97.69 179 ALA A O 1
ATOM 1340 N N . ALA A 1 180 ? 4.734 10.671 10.523 1.00 97.62 180 ALA A N 1
ATOM 1341 C CA . ALA A 1 180 ? 3.945 11.641 9.772 1.00 97.62 180 ALA A CA 1
ATOM 1342 C C . ALA A 1 180 ? 2.961 10.949 8.817 1.00 97.62 180 ALA A C 1
ATOM 1344 O O . ALA A 1 180 ? 1.794 11.335 8.773 1.00 97.62 180 ALA A O 1
ATOM 1345 N N . THR A 1 181 ? 3.393 9.888 8.131 1.00 98.06 181 THR A N 1
ATOM 1346 C CA . THR A 1 181 ? 2.539 9.071 7.257 1.00 98.06 181 THR A CA 1
ATOM 1347 C C . THR A 1 181 ? 1.422 8.396 8.051 1.00 98.06 181 THR A C 1
ATOM 1349 O O . THR A 1 181 ? 0.245 8.525 7.708 1.00 98.06 181 THR A O 1
ATOM 1352 N N . VAL A 1 182 ? 1.767 7.752 9.172 1.00 98.44 182 VAL A N 1
ATOM 1353 C CA . VAL A 1 182 ? 0.792 7.108 10.066 1.00 98.44 182 VAL A CA 1
ATOM 1354 C C . VAL A 1 182 ? -0.215 8.124 10.611 1.00 98.44 182 VAL A C 1
ATOM 1356 O O . VAL A 1 182 ? -1.412 7.846 10.642 1.00 98.44 182 VAL A O 1
ATOM 1359 N N . ARG A 1 183 ? 0.237 9.327 10.988 1.00 98.12 183 ARG A N 1
ATOM 1360 C CA . ARG A 1 183 ? -0.642 10.420 11.437 1.00 98.12 183 ARG A CA 1
ATOM 1361 C C . ARG A 1 183 ? -1.555 10.941 10.327 1.00 98.12 183 ARG A C 1
ATOM 1363 O O . ARG A 1 183 ? -2.699 11.275 10.612 1.00 98.12 183 ARG A O 1
ATOM 1370 N N . ALA A 1 184 ? -1.062 11.040 9.094 1.00 98.06 184 ALA A N 1
ATOM 1371 C CA . ALA A 1 184 ? -1.839 11.543 7.964 1.00 98.06 184 ALA A CA 1
ATOM 1372 C C . ALA A 1 184 ? -2.990 10.598 7.586 1.00 98.06 184 ALA A C 1
ATOM 1374 O O . ALA A 1 184 ? -4.101 11.065 7.341 1.00 98.06 184 ALA A O 1
ATOM 1375 N N . LEU A 1 185 ? -2.729 9.286 7.577 1.00 98.19 185 LEU A N 1
ATOM 1376 C CA . LEU A 1 185 ? -3.730 8.262 7.263 1.00 98.19 185 LEU A CA 1
ATOM 1377 C C . LEU A 1 185 ? -4.630 7.916 8.453 1.00 98.19 185 LEU A C 1
ATOM 1379 O O . LEU A 1 185 ? -5.786 7.565 8.238 1.00 98.19 185 LEU A O 1
ATOM 1383 N N . ALA A 1 186 ? -4.108 7.987 9.683 1.00 97.56 186 ALA A N 1
ATOM 1384 C CA . ALA A 1 186 ? -4.833 7.743 10.935 1.00 97.56 186 ALA A CA 1
ATOM 1385 C C . ALA A 1 186 ? -5.810 6.548 10.871 1.00 97.56 186 ALA A C 1
ATOM 1387 O O . ALA A 1 186 ? -6.946 6.634 11.339 1.00 97.56 186 ALA A O 1
ATOM 1388 N N . ALA A 1 187 ? -5.383 5.450 10.234 1.00 97.94 187 ALA A N 1
ATOM 1389 C CA . ALA A 1 187 ? -6.278 4.350 9.903 1.00 97.94 187 ALA A CA 1
ATOM 1390 C C . ALA A 1 187 ? -6.707 3.570 11.148 1.00 97.94 187 ALA A C 1
ATOM 1392 O O . ALA A 1 187 ? -5.906 3.312 12.047 1.00 97.94 187 ALA A O 1
ATOM 1393 N N . ARG A 1 188 ? -7.974 3.146 11.180 1.00 97.06 188 ARG A N 1
ATOM 1394 C CA . ARG A 1 188 ? -8.514 2.321 12.270 1.00 97.06 188 ARG A CA 1
ATOM 1395 C C . ARG A 1 188 ? -8.006 0.881 12.203 1.00 97.06 188 ARG A C 1
ATOM 1397 O O . ARG A 1 188 ? -7.789 0.276 13.256 1.00 97.06 188 ARG A O 1
ATOM 1404 N N . ASP A 1 189 ? -7.830 0.345 10.999 1.00 98.50 189 ASP A N 1
ATOM 1405 C CA . ASP A 1 189 ? -7.280 -0.988 10.755 1.00 98.50 189 ASP A CA 1
ATOM 1406 C C . ASP A 1 189 ? -6.126 -0.902 9.742 1.00 98.50 189 ASP A C 1
ATOM 1408 O O . ASP A 1 189 ? -6.263 -0.322 8.664 1.00 98.50 189 ASP A O 1
ATOM 1412 N N . TRP A 1 190 ? -4.987 -1.490 10.094 1.00 98.75 190 TRP A N 1
ATOM 1413 C CA . TRP A 1 190 ? -3.799 -1.571 9.251 1.00 98.75 190 TRP A CA 1
ATOM 1414 C C . TRP A 1 190 ? -3.596 -2.997 8.755 1.00 98.75 190 TRP A C 1
ATOM 1416 O O . TRP A 1 190 ? -3.704 -3.942 9.535 1.00 98.75 190 TRP A O 1
ATOM 1426 N N . ILE A 1 191 ? -3.266 -3.157 7.479 1.00 98.75 191 ILE A N 1
ATOM 1427 C CA . ILE A 1 191 ? -2.937 -4.453 6.874 1.00 98.75 191 ILE A CA 1
ATOM 1428 C C . ILE A 1 191 ? -1.459 -4.460 6.503 1.00 98.75 191 ILE A C 1
ATOM 1430 O O . ILE A 1 191 ? -0.987 -3.545 5.837 1.00 98.75 191 ILE A O 1
ATOM 1434 N N . CYS A 1 192 ? -0.726 -5.485 6.912 1.00 98.31 192 CYS A N 1
ATOM 1435 C CA . CYS A 1 192 ? 0.689 -5.635 6.615 1.00 98.31 192 CYS A CA 1
ATOM 1436 C C . CYS A 1 192 ? 0.923 -6.956 5.882 1.00 98.31 192 CYS A C 1
ATOM 1438 O O . CYS A 1 192 ? 0.804 -8.033 6.467 1.00 98.31 192 CYS A O 1
ATOM 1440 N N . SER A 1 193 ? 1.241 -6.867 4.593 1.00 97.38 193 SER A N 1
ATOM 1441 C CA . SER A 1 193 ? 1.619 -8.032 3.795 1.00 97.38 193 SER A CA 1
ATOM 1442 C C . SER A 1 193 ? 3.052 -8.409 4.143 1.00 97.38 193 SER A C 1
ATOM 1444 O O . SER A 1 193 ? 3.981 -7.738 3.713 1.00 97.38 193 SER A O 1
ATOM 1446 N N . VAL A 1 194 ? 3.238 -9.451 4.942 1.00 96.94 194 VAL A N 1
ATOM 1447 C CA . VAL A 1 194 ? 4.534 -9.892 5.468 1.00 96.94 194 VAL A CA 1
ATOM 1448 C C . VAL A 1 194 ? 4.740 -11.373 5.188 1.00 96.94 194 VAL A C 1
ATOM 1450 O O . VAL A 1 194 ? 3.779 -12.140 5.148 1.00 96.94 194 VAL A O 1
ATOM 1453 N N . TRP A 1 195 ? 5.993 -11.745 4.951 1.00 94.94 195 TRP A N 1
ATOM 1454 C CA . TRP A 1 195 ? 6.385 -13.104 4.564 1.00 94.94 195 TRP A CA 1
ATOM 1455 C C . TRP A 1 195 ? 7.864 -13.417 4.860 1.00 94.94 195 TRP A C 1
ATOM 1457 O O . TRP A 1 195 ? 8.315 -14.541 4.660 1.00 94.94 195 TRP A O 1
ATOM 1467 N N . HIS A 1 196 ? 8.636 -12.433 5.335 1.00 96.25 196 HIS A N 1
ATOM 1468 C CA . HIS A 1 196 ? 10.082 -12.525 5.529 1.00 96.25 196 HIS A CA 1
ATOM 1469 C C . HIS A 1 196 ? 10.464 -12.116 6.958 1.00 96.25 196 HIS A C 1
ATOM 1471 O O . HIS A 1 196 ? 9.762 -11.327 7.584 1.00 96.25 196 HIS A O 1
ATOM 1477 N N . ALA A 1 197 ? 11.600 -12.602 7.469 1.00 95.94 197 ALA A N 1
ATOM 1478 C CA . ALA A 1 197 ? 12.057 -12.350 8.842 1.00 95.94 197 ALA A CA 1
ATOM 1479 C C . ALA A 1 197 ? 12.288 -10.862 9.179 1.00 95.94 197 ALA A C 1
ATOM 1481 O O . ALA A 1 197 ? 12.229 -10.473 10.346 1.00 95.94 197 ALA A O 1
ATOM 1482 N N . ALA A 1 198 ? 12.529 -10.027 8.167 1.00 94.88 198 ALA A N 1
ATOM 1483 C CA . ALA A 1 198 ? 12.663 -8.578 8.321 1.00 94.88 198 ALA A CA 1
ATOM 1484 C C . ALA A 1 198 ? 11.312 -7.829 8.341 1.00 94.88 198 ALA A C 1
ATOM 1486 O O . ALA A 1 198 ? 11.291 -6.623 8.581 1.00 94.88 198 ALA A O 1
ATOM 1487 N N . HIS A 1 199 ? 10.194 -8.517 8.073 1.00 97.12 199 HIS A N 1
ATOM 1488 C CA . HIS A 1 199 ? 8.873 -7.911 7.915 1.00 97.12 199 HIS A CA 1
ATOM 1489 C C . HIS A 1 199 ? 7.954 -8.215 9.115 1.00 97.12 199 HIS A C 1
ATOM 1491 O O . HIS A 1 199 ? 7.799 -9.383 9.478 1.00 97.12 199 HIS A O 1
ATOM 1497 N N . PRO A 1 200 ? 7.260 -7.211 9.682 1.00 97.69 200 PRO A N 1
ATOM 1498 C CA . PRO A 1 200 ? 7.504 -5.777 9.515 1.00 97.69 200 PRO A CA 1
ATOM 1499 C C . PRO A 1 200 ? 8.735 -5.327 10.319 1.00 97.69 200 PRO A C 1
ATOM 1501 O O . PRO A 1 200 ? 9.165 -6.000 11.258 1.00 97.69 200 PRO A O 1
ATOM 1504 N N . SER A 1 201 ? 9.259 -4.141 10.011 1.00 97.12 201 SER A N 1
ATOM 1505 C CA . SER A 1 201 ? 10.269 -3.500 10.855 1.00 97.12 201 SER A CA 1
ATOM 1506 C C . SER A 1 201 ? 9.665 -3.058 12.197 1.00 97.12 201 SER A C 1
ATOM 1508 O O . SER A 1 201 ? 8.512 -2.620 12.280 1.00 97.12 201 SER A O 1
ATOM 1510 N N . MET A 1 202 ? 10.454 -3.176 13.271 1.00 97.00 202 MET A N 1
ATOM 1511 C CA . MET A 1 202 ? 9.994 -2.926 14.646 1.00 97.00 202 MET A CA 1
ATOM 1512 C C . MET A 1 202 ? 9.478 -1.493 14.838 1.00 97.00 202 MET A C 1
ATOM 1514 O O . MET A 1 202 ? 8.455 -1.282 15.489 1.00 97.00 202 MET A O 1
ATOM 1518 N N . ASP A 1 203 ? 10.171 -0.511 14.263 1.00 96.31 203 ASP A N 1
ATOM 1519 C CA . ASP A 1 203 ? 9.854 0.909 14.389 1.00 96.31 203 ASP A CA 1
ATOM 1520 C C . ASP A 1 203 ? 8.549 1.274 13.669 1.00 96.31 203 ASP A C 1
ATOM 1522 O O . ASP A 1 203 ? 7.729 2.023 14.207 1.00 96.31 203 ASP A O 1
ATOM 1526 N N . VAL A 1 204 ? 8.310 0.708 12.485 1.00 97.50 204 VAL A N 1
ATOM 1527 C CA . VAL A 1 204 ? 7.057 0.897 11.744 1.00 97.50 204 VAL A CA 1
ATOM 1528 C C . VAL A 1 204 ? 5.888 0.271 12.486 1.00 97.50 204 VAL A C 1
ATOM 1530 O O . VAL A 1 204 ? 4.846 0.915 12.643 1.00 97.50 204 VAL A O 1
ATOM 1533 N N . LEU A 1 205 ? 6.062 -0.944 13.012 1.00 97.62 205 LEU A N 1
ATOM 1534 C CA . LEU A 1 205 ? 5.021 -1.595 13.799 1.00 97.62 205 LEU A CA 1
ATOM 1535 C C . LEU A 1 205 ? 4.705 -0.808 15.082 1.00 97.62 205 LEU A C 1
ATOM 1537 O O . LEU A 1 205 ? 3.536 -0.629 15.436 1.00 97.62 205 LEU A O 1
ATOM 1541 N N . GLU A 1 206 ? 5.726 -0.267 15.752 1.00 97.50 206 GLU A N 1
ATOM 1542 C CA . GLU A 1 206 ? 5.537 0.604 16.910 1.00 97.50 206 GLU A CA 1
ATOM 1543 C C . GLU A 1 206 ? 4.756 1.875 16.547 1.00 97.50 206 GLU A C 1
ATOM 1545 O O . GLU A 1 206 ? 3.796 2.212 17.246 1.00 97.50 206 GLU A O 1
ATOM 1550 N N . ARG A 1 207 ? 5.105 2.550 15.441 1.00 97.62 207 ARG A N 1
ATOM 1551 C CA . ARG A 1 207 ? 4.388 3.741 14.946 1.00 97.62 207 ARG A CA 1
ATOM 1552 C C . ARG A 1 207 ? 2.929 3.428 14.637 1.00 97.62 207 ARG A C 1
ATOM 1554 O O . ARG A 1 207 ? 2.056 4.148 15.119 1.00 97.62 207 ARG A O 1
ATOM 1561 N N . ALA A 1 208 ? 2.652 2.354 13.896 1.00 97.38 208 ALA A N 1
ATOM 1562 C CA . ALA A 1 208 ? 1.291 1.951 13.535 1.00 97.38 208 ALA A CA 1
ATOM 1563 C C . ALA A 1 208 ? 0.399 1.770 14.776 1.00 97.38 208 ALA A C 1
ATOM 1565 O O . ALA A 1 208 ? -0.778 2.129 14.762 1.00 97.38 20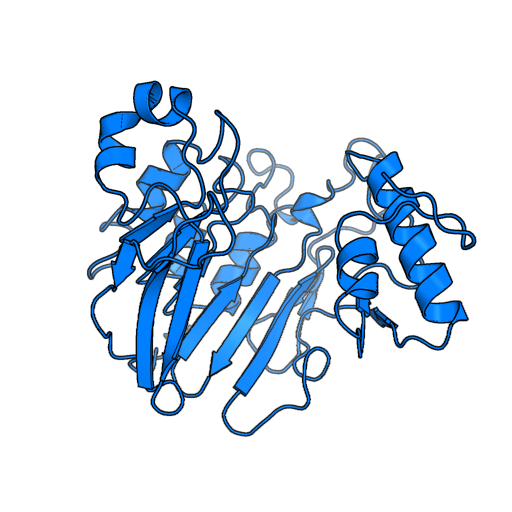8 ALA A O 1
ATOM 1566 N N . MET A 1 209 ? 0.980 1.293 15.880 1.00 96.38 209 MET A N 1
ATOM 1567 C CA . MET A 1 209 ? 0.301 1.061 17.155 1.00 96.38 209 MET A CA 1
ATOM 1568 C C . MET A 1 209 ? 0.356 2.244 18.143 1.00 96.38 209 MET A C 1
ATOM 1570 O O . MET A 1 209 ? -0.119 2.113 19.278 1.00 96.38 209 MET A O 1
ATOM 1574 N N . ASN A 1 210 ? 0.939 3.384 17.765 1.00 96.25 210 ASN A N 1
ATOM 1575 C CA . ASN A 1 210 ? 1.209 4.491 18.680 1.00 96.25 210 ASN A CA 1
ATOM 1576 C C . ASN A 1 210 ? 0.038 5.486 18.765 1.00 96.25 210 ASN A C 1
ATOM 1578 O O . ASN A 1 210 ? -0.166 6.327 17.890 1.00 96.25 210 ASN A O 1
ATOM 1582 N N . ALA A 1 211 ? -0.682 5.462 19.890 1.00 95.56 211 ALA A N 1
ATOM 1583 C CA . ALA A 1 211 ? -1.812 6.358 20.158 1.00 95.56 211 ALA A CA 1
ATOM 1584 C C . ALA A 1 211 ? -1.442 7.850 20.291 1.00 95.56 211 ALA A C 1
ATOM 1586 O O . ALA A 1 211 ? -2.324 8.705 20.271 1.00 95.56 211 ALA A O 1
ATOM 1587 N N . ARG A 1 212 ? -0.151 8.195 20.403 1.00 96.25 212 ARG A N 1
ATOM 1588 C CA . ARG A 1 212 ? 0.316 9.595 20.382 1.00 96.25 212 ARG A CA 1
ATOM 1589 C C . ARG A 1 212 ? 0.328 10.182 18.965 1.00 96.25 212 ARG A C 1
ATOM 1591 O O . ARG A 1 212 ? 0.450 11.400 18.806 1.00 96.25 212 ARG A O 1
ATOM 1598 N N . LEU A 1 213 ? 0.243 9.341 17.930 1.00 97.12 213 LEU A N 1
ATOM 1599 C CA . LEU A 1 213 ? 0.185 9.792 16.539 1.00 97.12 213 LEU A CA 1
ATOM 1600 C C . LEU A 1 213 ? -1.235 10.181 16.123 1.00 97.12 213 LEU A C 1
ATOM 1602 O O . LEU A 1 213 ? -1.402 11.188 15.443 1.00 97.12 213 LEU A O 1
ATOM 1606 N N . TYR A 1 214 ? -2.251 9.447 16.572 1.00 96.12 214 TYR A N 1
ATOM 1607 C CA . TYR A 1 214 ? -3.660 9.806 16.405 1.00 96.12 214 TYR A CA 1
ATOM 1608 C C . TYR A 1 214 ? -4.528 9.103 17.471 1.00 96.12 214 TYR A C 1
ATOM 1610 O O . TYR A 1 214 ? -4.190 7.994 17.907 1.00 96.12 214 TYR A O 1
ATOM 1618 N N . PRO A 1 215 ? -5.621 9.745 17.931 1.00 91.75 215 PRO A N 1
ATOM 1619 C CA . PRO A 1 215 ? -6.491 9.205 18.974 1.00 91.75 215 PRO A CA 1
ATOM 1620 C C . PRO A 1 215 ? -7.411 8.091 18.453 1.00 91.75 215 PRO A C 1
ATOM 1622 O O . PRO A 1 215 ? -7.556 7.886 17.252 1.00 91.75 215 PRO A O 1
ATOM 1625 N N . GLY A 1 216 ? -8.092 7.409 19.379 1.00 91.19 216 GLY A N 1
ATOM 1626 C CA . GLY A 1 216 ? -9.040 6.332 19.061 1.00 91.19 216 GLY A CA 1
ATOM 1627 C C . GLY A 1 216 ? -8.342 4.994 18.823 1.00 91.19 216 GLY A C 1
ATOM 1628 O O . GLY A 1 216 ? -7.130 4.985 18.712 1.00 91.19 216 GLY A O 1
ATOM 1629 N N . PRO A 1 217 ? -9.043 3.854 18.844 1.00 93.31 217 PRO A N 1
ATOM 1630 C CA . PRO A 1 217 ? -8.430 2.526 18.760 1.00 93.31 217 PRO A CA 1
ATOM 1631 C C . PRO A 1 217 ? -7.780 2.239 17.389 1.00 93.31 217 PRO A C 1
ATOM 1633 O O . PRO A 1 217 ? -8.143 2.868 16.401 1.00 93.31 217 PRO A O 1
ATOM 1636 N N . ARG A 1 218 ? -6.828 1.292 17.331 1.00 95.50 218 ARG A N 1
ATOM 1637 C CA . ARG A 1 218 ? -6.208 0.804 16.084 1.00 95.50 218 ARG A CA 1
ATOM 1638 C C . ARG A 1 218 ? -5.867 -0.679 16.174 1.00 95.50 218 ARG A C 1
ATOM 1640 O O . ARG A 1 218 ? -5.461 -1.119 17.246 1.00 95.50 218 ARG A O 1
ATOM 1647 N N . ASP A 1 219 ? -6.029 -1.396 15.070 1.00 98.25 219 ASP A N 1
ATOM 1648 C CA . ASP A 1 219 ? -5.699 -2.816 14.945 1.00 98.25 219 ASP A CA 1
ATOM 1649 C C . ASP A 1 219 ? -4.744 -3.014 13.763 1.00 98.25 219 ASP A C 1
ATOM 1651 O O . ASP A 1 219 ? -4.806 -2.270 12.785 1.00 98.25 219 ASP A O 1
ATOM 1655 N N . VAL A 1 220 ? -3.845 -3.992 13.866 1.00 98.50 220 VAL A N 1
ATOM 1656 C CA . VAL A 1 220 ? -2.888 -4.338 12.806 1.00 98.50 220 VAL A CA 1
ATOM 1657 C C . VAL A 1 220 ? -3.031 -5.826 12.504 1.00 98.50 220 VAL A C 1
ATOM 1659 O O . VAL A 1 220 ? -2.998 -6.645 13.424 1.00 98.50 220 VAL A O 1
ATOM 1662 N N . TYR A 1 221 ? -3.194 -6.165 11.231 1.00 98.75 221 TYR A N 1
ATOM 1663 C CA . TYR A 1 221 ? -3.338 -7.529 10.729 1.00 98.75 221 TYR A CA 1
ATOM 1664 C C . TYR A 1 221 ? -2.150 -7.846 9.829 1.00 98.75 221 TYR A C 1
ATOM 1666 O O . TYR A 1 221 ? -1.803 -7.037 8.968 1.00 98.75 221 TYR A O 1
ATOM 1674 N N . 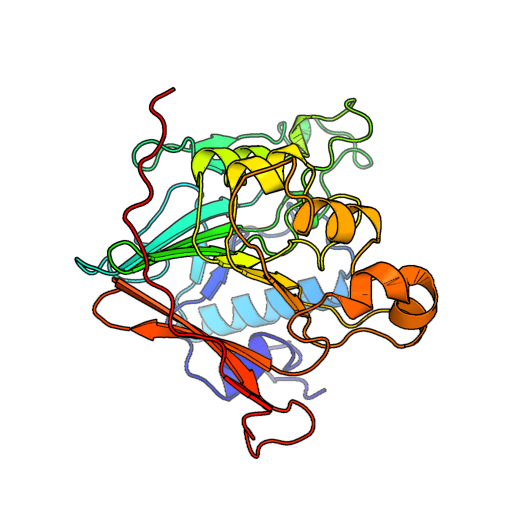ALA A 1 222 ? -1.540 -9.008 10.020 1.00 98.38 222 ALA A N 1
ATOM 1675 C CA . ALA A 1 222 ? -0.402 -9.475 9.244 1.00 98.38 222 ALA A CA 1
ATOM 1676 C C . ALA A 1 222 ? -0.727 -10.789 8.526 1.00 98.38 222 ALA A C 1
ATOM 1678 O O . ALA A 1 222 ? -1.465 -11.609 9.069 1.00 98.38 222 ALA A O 1
ATOM 1679 N N . THR A 1 223 ? -0.192 -10.968 7.315 1.00 97.50 223 THR A N 1
ATOM 1680 C CA . THR A 1 223 ? -0.483 -12.145 6.477 1.00 97.50 223 THR A CA 1
ATOM 1681 C C . THR A 1 223 ? 0.286 -13.400 6.871 1.00 97.50 223 THR A C 1
ATOM 1683 O O . THR A 1 223 ? -0.278 -14.476 6.750 1.00 97.50 223 THR A O 1
ATOM 1686 N N . ALA A 1 224 ? 1.552 -13.279 7.288 1.00 97.06 224 ALA A N 1
ATOM 1687 C CA . ALA A 1 224 ? 2.388 -14.404 7.725 1.00 97.06 224 ALA A CA 1
ATOM 1688 C C . ALA A 1 224 ? 3.623 -13.906 8.504 1.00 97.06 224 ALA A C 1
ATOM 1690 O O . ALA A 1 224 ? 4.700 -13.689 7.940 1.00 97.06 224 ALA A O 1
ATOM 1691 N N . ILE A 1 225 ? 3.474 -13.662 9.809 1.00 98.06 225 ILE A N 1
ATOM 1692 C CA . ILE A 1 225 ? 4.597 -13.259 10.667 1.00 98.06 225 ILE A CA 1
ATOM 1693 C C . ILE A 1 225 ? 5.608 -14.400 10.747 1.00 98.06 225 ILE A C 1
ATOM 1695 O O . ILE A 1 225 ? 5.299 -15.500 11.204 1.00 98.06 225 ILE A O 1
ATOM 1699 N N . HIS A 1 226 ? 6.845 -14.115 10.354 1.00 97.81 226 HIS A N 1
ATOM 1700 C CA . HIS A 1 226 ? 7.919 -15.090 10.428 1.00 97.81 226 HIS A CA 1
ATOM 1701 C C . HIS A 1 226 ? 8.283 -15.395 11.901 1.00 97.81 226 HIS A C 1
ATOM 1703 O O . HIS A 1 226 ? 8.374 -14.463 12.709 1.00 97.81 226 HIS A O 1
ATOM 1709 N N . PRO A 1 227 ? 8.580 -16.656 12.279 1.00 97.50 227 PRO A N 1
ATOM 1710 C CA . PRO A 1 227 ? 8.905 -17.013 13.666 1.00 97.50 227 PRO A CA 1
ATOM 1711 C C . PRO A 1 227 ? 10.067 -16.212 14.272 1.00 97.50 227 PRO A C 1
ATOM 1713 O O . PRO A 1 227 ? 10.021 -15.824 15.436 1.00 97.50 227 PRO A O 1
ATOM 1716 N N . ALA A 1 228 ? 11.097 -15.909 13.473 1.00 97.62 228 ALA A N 1
ATOM 1717 C CA . ALA A 1 228 ? 12.216 -15.069 13.914 1.00 97.62 228 ALA A CA 1
ATOM 1718 C C . ALA A 1 228 ? 11.791 -13.622 14.233 1.00 97.62 228 ALA A C 1
ATOM 1720 O O . ALA A 1 228 ? 12.325 -13.018 15.162 1.00 97.62 228 ALA A O 1
ATOM 1721 N N . THR A 1 229 ? 10.814 -13.078 13.500 1.00 97.19 229 THR A N 1
ATOM 1722 C CA . THR A 1 229 ? 10.243 -11.755 13.776 1.00 97.19 229 THR A CA 1
ATOM 1723 C C . THR A 1 229 ? 9.494 -11.777 15.105 1.00 97.19 229 THR A C 1
ATOM 1725 O O . THR A 1 229 ? 9.729 -10.910 15.943 1.00 97.19 229 THR A O 1
ATOM 1728 N N . ASP A 1 230 ? 8.653 -12.791 15.349 1.00 97.81 230 ASP A N 1
ATOM 1729 C CA . ASP A 1 230 ? 7.955 -12.934 16.635 1.00 97.81 230 ASP A CA 1
ATOM 1730 C C . ASP A 1 230 ? 8.949 -13.064 17.796 1.00 97.81 230 ASP A C 1
ATOM 1732 O O . ASP A 1 230 ? 8.850 -12.329 18.773 1.00 97.81 230 ASP A O 1
ATOM 1736 N N . LEU A 1 231 ? 9.987 -13.893 17.655 1.00 97.44 231 LEU A N 1
ATOM 1737 C CA . LEU A 1 231 ? 11.028 -14.031 18.676 1.00 97.44 231 LEU A CA 1
ATOM 1738 C C . LEU A 1 231 ? 11.715 -12.693 19.004 1.00 97.44 231 LEU A C 1
ATOM 1740 O O . LEU A 1 231 ? 11.932 -12.381 20.175 1.00 97.44 231 LEU A O 1
ATOM 1744 N N . ALA A 1 232 ? 12.043 -11.892 17.987 1.00 96.56 232 ALA A N 1
ATOM 1745 C CA . ALA A 1 232 ? 12.769 -10.634 18.156 1.00 96.56 232 ALA A CA 1
ATOM 1746 C C . ALA A 1 232 ? 11.901 -9.485 18.699 1.00 96.56 232 ALA A C 1
ATOM 1748 O O . ALA A 1 232 ? 12.408 -8.607 19.399 1.00 96.56 232 ALA A O 1
ATOM 1749 N N . MET A 1 233 ? 10.604 -9.452 18.374 1.00 96.38 233 MET A N 1
ATOM 1750 C CA . MET A 1 233 ? 9.720 -8.337 18.732 1.00 96.38 233 MET A CA 1
ATOM 1751 C C . MET A 1 233 ? 8.362 -8.778 19.290 1.00 96.38 233 MET A C 1
ATOM 1753 O O . MET A 1 233 ? 7.356 -8.086 19.105 1.00 96.38 233 MET A O 1
ATOM 1757 N N . HIS A 1 234 ? 8.340 -9.884 20.044 1.00 97.69 234 HIS A N 1
ATOM 1758 C CA . HIS A 1 234 ? 7.127 -10.498 20.597 1.00 97.69 234 HIS A CA 1
ATOM 1759 C C . HIS A 1 234 ? 6.203 -9.490 21.283 1.00 97.69 234 HIS A C 1
ATOM 1761 O O . HIS A 1 234 ? 4.993 -9.521 21.097 1.00 97.69 234 HIS A O 1
ATOM 1767 N N . ARG A 1 235 ? 6.759 -8.513 22.015 1.00 97.19 235 ARG A N 1
ATOM 1768 C CA . ARG A 1 235 ? 5.986 -7.442 22.675 1.00 97.19 235 ARG A CA 1
ATOM 1769 C C . ARG A 1 235 ? 5.051 -6.686 21.718 1.00 97.19 235 ARG A C 1
ATOM 1771 O O . ARG A 1 235 ? 3.991 -6.223 22.137 1.00 97.19 235 ARG A O 1
ATOM 1778 N N . LEU A 1 236 ? 5.451 -6.507 20.460 1.00 97.62 236 LEU A N 1
ATOM 1779 C CA . LEU A 1 236 ? 4.644 -5.861 19.425 1.00 97.62 236 LEU A CA 1
ATOM 1780 C C . LEU A 1 236 ? 3.787 -6.877 18.667 1.00 97.62 236 LEU A C 1
ATOM 1782 O O . LEU A 1 236 ? 2.590 -6.645 18.511 1.00 97.62 236 LEU A O 1
ATOM 1786 N N . VAL A 1 237 ? 4.357 -8.018 18.263 1.00 98.00 237 VAL A N 1
ATOM 1787 C CA . VAL A 1 237 ? 3.626 -9.079 17.540 1.00 98.00 237 VAL A CA 1
ATOM 1788 C C . VAL A 1 237 ? 2.455 -9.621 18.363 1.00 98.00 237 VAL A C 1
ATOM 1790 O O . VAL A 1 237 ? 1.373 -9.874 17.829 1.00 98.00 237 VAL A O 1
ATOM 1793 N N . ALA A 1 238 ? 2.617 -9.699 19.685 1.00 97.88 238 ALA A N 1
ATOM 1794 C CA . ALA A 1 238 ? 1.577 -10.114 20.614 1.00 97.88 238 ALA A CA 1
ATOM 1795 C C . ALA A 1 238 ? 0.308 -9.250 20.549 1.00 97.88 238 ALA A C 1
ATOM 1797 O O . ALA A 1 238 ? -0.766 -9.715 20.922 1.00 97.88 238 ALA A O 1
ATOM 1798 N N . ARG A 1 239 ? 0.430 -8.011 20.059 1.00 97.88 239 ARG A N 1
ATOM 1799 C CA . ARG A 1 239 ? -0.646 -7.016 19.968 1.00 97.88 239 ARG A CA 1
ATOM 1800 C C . ARG A 1 239 ? -1.332 -6.989 18.600 1.00 97.88 239 ARG A C 1
ATOM 1802 O O . ARG A 1 239 ? -2.250 -6.194 18.419 1.00 97.88 239 ARG A O 1
ATOM 1809 N N . LEU A 1 240 ? -0.873 -7.787 17.632 1.00 98.38 240 LEU A N 1
ATOM 1810 C CA . LEU A 1 240 ? -1.535 -7.902 16.334 1.00 98.38 240 LEU A CA 1
ATOM 1811 C C . LEU A 1 240 ? -2.924 -8.525 16.498 1.00 98.38 240 LEU A C 1
ATOM 1813 O O . LEU A 1 240 ? -3.103 -9.462 17.274 1.00 98.38 240 LEU A O 1
ATOM 1817 N N . ALA A 1 241 ? -3.886 -8.033 15.720 1.00 98.19 241 ALA A N 1
ATOM 1818 C CA . ALA A 1 241 ? -5.221 -8.615 15.638 1.00 98.19 241 ALA A CA 1
ATOM 1819 C C . ALA A 1 241 ? -5.210 -9.950 14.874 1.00 98.19 241 ALA A C 1
ATOM 1821 O O . ALA A 1 241 ? -5.990 -10.842 15.187 1.00 98.19 241 ALA A O 1
ATOM 1822 N N . SER A 1 242 ? -4.297 -10.100 13.908 1.00 98.00 242 SER A N 1
ATOM 1823 C CA . SER A 1 242 ? -3.925 -11.389 13.322 1.00 98.00 242 SER A CA 1
ATOM 1824 C C . SER A 1 242 ? -2.452 -11.406 12.936 1.00 98.00 242 SER A C 1
ATOM 1826 O O . SER A 1 242 ? -1.896 -10.367 12.575 1.00 98.00 242 SER A O 1
ATOM 1828 N N . ARG A 1 243 ? -1.836 -12.587 13.013 1.00 97.69 243 ARG A N 1
ATOM 1829 C CA . ARG A 1 243 ? -0.424 -12.831 12.677 1.00 97.69 243 ARG A CA 1
ATOM 1830 C C . ARG A 1 243 ? -0.249 -13.676 11.415 1.00 97.69 243 ARG A C 1
ATOM 1832 O O . ARG A 1 243 ? 0.873 -13.782 10.935 1.00 97.69 243 ARG A O 1
ATOM 1839 N N . ASP A 1 244 ? -1.323 -14.289 10.936 1.00 97.38 244 ASP A N 1
ATOM 1840 C CA . ASP A 1 244 ? -1.317 -15.230 9.821 1.00 97.38 244 ASP A CA 1
ATOM 1841 C C . ASP A 1 244 ? -2.702 -15.258 9.149 1.00 97.38 244 ASP A C 1
ATOM 1843 O O . ASP A 1 244 ? -3.704 -14.899 9.783 1.00 97.38 244 ASP A O 1
ATOM 1847 N N . GLY A 1 245 ? -2.760 -15.679 7.888 1.00 97.12 245 GLY A N 1
ATOM 1848 C CA . GLY A 1 245 ? -3.990 -15.850 7.112 1.00 97.12 245 GLY A CA 1
ATOM 1849 C C . GLY A 1 245 ? -4.228 -14.801 6.019 1.00 97.12 245 GLY A C 1
ATOM 1850 O O . GLY A 1 245 ? -3.550 -13.773 5.922 1.00 97.12 245 GLY A O 1
ATOM 1851 N N . HIS A 1 246 ? -5.240 -15.044 5.184 1.00 97.19 246 HIS A N 1
ATOM 1852 C CA . HIS A 1 246 ? -5.713 -14.052 4.219 1.00 97.19 246 HIS A CA 1
ATOM 1853 C C . HIS A 1 246 ? -6.597 -13.020 4.916 1.00 97.19 246 HIS A C 1
ATOM 1855 O O . HIS A 1 246 ? -7.464 -13.362 5.716 1.00 97.19 246 HIS A O 1
ATOM 1861 N N . ILE A 1 247 ? -6.398 -11.739 4.604 1.00 98.00 247 ILE A N 1
ATOM 1862 C CA . ILE A 1 247 ? -7.087 -10.633 5.276 1.00 98.00 247 ILE A CA 1
ATOM 1863 C C . ILE A 1 247 ? -8.107 -10.019 4.321 1.00 98.00 247 ILE A C 1
ATOM 1865 O O . ILE A 1 247 ? -7.752 -9.372 3.337 1.00 98.00 247 ILE A O 1
ATOM 1869 N N . LEU A 1 248 ? -9.387 -10.172 4.645 1.00 97.75 248 LEU A N 1
ATOM 1870 C CA . LEU A 1 248 ? -10.497 -9.637 3.873 1.00 97.75 248 LEU A CA 1
ATOM 1871 C C . LEU A 1 248 ? -11.066 -8.396 4.567 1.00 97.75 248 LEU A C 1
ATOM 1873 O O . LEU A 1 248 ? -11.469 -8.434 5.730 1.00 97.75 248 LEU A O 1
ATOM 1877 N N . CYS A 1 249 ? -11.168 -7.291 3.828 1.00 98.19 249 CYS A N 1
ATOM 1878 C CA . CYS A 1 249 ? -11.930 -6.119 4.248 1.00 98.19 249 CYS A CA 1
ATOM 1879 C C . CYS A 1 249 ? -13.320 -6.166 3.604 1.00 98.19 249 CYS A C 1
ATOM 1881 O O . CYS A 1 249 ? -13.480 -5.878 2.417 1.00 98.19 249 CYS A O 1
ATOM 1883 N N . ARG A 1 250 ? -14.343 -6.541 4.377 1.00 97.50 250 ARG A N 1
ATOM 1884 C CA . ARG A 1 250 ? -15.725 -6.593 3.889 1.00 97.50 250 ARG A CA 1
ATOM 1885 C C . ARG A 1 250 ? -16.417 -5.272 4.189 1.00 97.50 250 ARG A C 1
ATOM 1887 O O . ARG A 1 250 ? -16.660 -4.963 5.353 1.00 97.50 250 ARG A O 1
ATOM 1894 N N . VAL A 1 251 ? -16.789 -4.540 3.144 1.00 96.75 251 VAL A N 1
ATOM 1895 C CA . VAL A 1 251 ? -17.518 -3.268 3.247 1.00 96.75 251 VAL A CA 1
ATOM 1896 C C . VAL A 1 251 ? -18.990 -3.485 2.887 1.00 96.75 251 VAL A C 1
ATOM 1898 O O . VAL A 1 251 ? -19.300 -4.078 1.854 1.00 96.75 251 VAL A O 1
ATOM 1901 N N . SER A 1 252 ? -19.905 -3.031 3.742 1.00 94.00 252 SER A N 1
ATOM 1902 C CA . SER A 1 252 ? -21.358 -3.175 3.593 1.00 94.00 252 SER A CA 1
ATOM 1903 C C . SER A 1 252 ? -22.068 -1.819 3.557 1.00 94.00 252 SER A C 1
ATOM 1905 O O . SER A 1 252 ? -21.456 -0.759 3.686 1.00 94.00 252 SER A O 1
ATOM 1907 N N . ASP A 1 253 ? -23.383 -1.851 3.336 1.00 92.44 253 ASP A N 1
ATOM 1908 C CA . ASP A 1 253 ? -24.286 -0.712 3.552 1.00 92.44 253 ASP A CA 1
ATOM 1909 C C . ASP A 1 253 ? -23.908 0.554 2.782 1.00 92.44 253 ASP A C 1
ATOM 1911 O O . ASP A 1 253 ? -23.937 1.663 3.318 1.00 92.44 253 ASP A O 1
ATOM 1915 N N . ARG A 1 254 ? -23.536 0.383 1.505 1.00 92.56 254 ARG A N 1
ATOM 1916 C CA . ARG A 1 254 ? -23.033 1.465 0.642 1.00 92.56 254 ARG A CA 1
ATOM 1917 C C . ARG A 1 254 ? -21.869 2.220 1.282 1.00 92.56 254 ARG A C 1
ATOM 1919 O O . ARG A 1 254 ? -21.812 3.445 1.227 1.00 92.56 254 ARG A O 1
ATOM 1926 N N . GLY A 1 255 ? -20.988 1.479 1.951 1.00 94.69 255 GLY A N 1
ATOM 1927 C CA . GLY A 1 255 ? -19.809 2.034 2.587 1.00 94.69 255 GLY A CA 1
ATOM 1928 C C . GLY A 1 255 ? -20.007 2.561 3.993 1.00 94.69 255 GLY A C 1
ATOM 1929 O O . GLY A 1 255 ? -19.077 3.152 4.514 1.00 94.69 255 GLY A O 1
ATOM 1930 N N . ARG A 1 256 ? -21.187 2.418 4.608 1.00 95.56 256 ARG A N 1
ATOM 1931 C CA . ARG A 1 256 ? -21.435 2.922 5.972 1.00 95.56 256 ARG A CA 1
ATOM 1932 C C . ARG A 1 256 ? -20.931 1.998 7.070 1.00 95.56 256 ARG A C 1
ATOM 1934 O O . ARG A 1 256 ? -20.881 2.420 8.224 1.00 95.56 256 ARG A O 1
ATOM 1941 N N . ALA A 1 257 ? -20.574 0.766 6.736 1.00 96.69 257 ALA A N 1
ATOM 1942 C CA . ALA A 1 257 ? -19.974 -0.149 7.682 1.00 96.69 257 ALA A CA 1
ATOM 1943 C C . ALA A 1 257 ? -18.948 -1.056 7.007 1.00 96.69 257 ALA A C 1
ATOM 1945 O O . ALA A 1 257 ? -19.026 -1.335 5.810 1.00 96.69 257 ALA A O 1
ATOM 1946 N N . TYR A 1 258 ? -17.987 -1.534 7.787 1.00 98.06 258 TYR A N 1
ATOM 1947 C CA . TYR A 1 258 ? -17.012 -2.517 7.341 1.00 98.06 258 TYR A CA 1
ATOM 1948 C C . TYR A 1 258 ? -16.579 -3.425 8.489 1.00 98.06 258 TYR A C 1
ATOM 1950 O O . TYR A 1 258 ? -16.778 -3.108 9.662 1.00 98.06 258 TYR A O 1
ATOM 1958 N N . ARG A 1 259 ? -15.983 -4.568 8.160 1.00 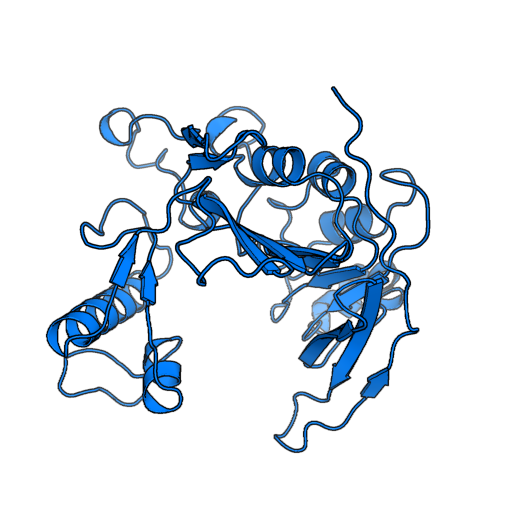98.12 259 ARG A N 1
ATOM 1959 C CA . ARG A 1 259 ? -15.319 -5.447 9.128 1.00 98.12 259 ARG A CA 1
ATOM 1960 C C . ARG A 1 259 ? -14.118 -6.137 8.492 1.00 98.12 259 ARG A C 1
ATOM 1962 O O . ARG A 1 259 ? -14.102 -6.356 7.280 1.00 98.12 259 ARG A O 1
ATOM 1969 N N . MET A 1 260 ? -13.155 -6.505 9.327 1.00 98.62 260 MET A N 1
ATOM 1970 C CA . MET A 1 260 ? -12.015 -7.329 8.931 1.00 98.62 260 MET A CA 1
ATOM 1971 C C . MET A 1 260 ? -12.342 -8.799 9.186 1.00 98.62 260 MET A C 1
ATOM 1973 O O . MET A 1 260 ? -12.910 -9.133 10.225 1.00 98.62 260 MET A O 1
ATOM 1977 N N . ILE A 1 261 ? -12.017 -9.666 8.239 1.00 98.62 261 ILE A N 1
ATOM 1978 C CA . ILE A 1 261 ? -12.169 -11.118 8.340 1.00 98.62 261 ILE A CA 1
ATOM 1979 C C . ILE A 1 261 ? -10.809 -11.724 8.018 1.00 98.62 261 ILE A C 1
ATOM 1981 O O . ILE A 1 261 ? -10.129 -11.240 7.116 1.00 98.62 261 ILE A O 1
ATOM 1985 N N . VAL A 1 262 ? -10.415 -12.756 8.755 1.00 98.56 262 VAL A N 1
ATOM 1986 C CA . VAL A 1 262 ? -9.208 -13.525 8.456 1.00 98.56 262 VAL A CA 1
ATOM 1987 C C . VAL A 1 262 ? -9.613 -14.943 8.125 1.00 98.56 262 VAL A C 1
ATOM 1989 O O . VAL A 1 262 ? -10.332 -15.565 8.913 1.00 98.56 262 VAL A O 1
ATOM 1992 N N . THR A 1 263 ? -9.167 -15.436 6.977 1.00 98.25 263 THR A N 1
ATOM 1993 C CA . THR A 1 263 ? -9.291 -16.844 6.603 1.00 98.25 263 THR A CA 1
ATOM 1994 C C . THR A 1 263 ? -7.942 -17.537 6.687 1.00 98.25 263 THR A C 1
ATOM 1996 O O . THR A 1 263 ? -6.884 -16.906 6.676 1.00 98.25 263 THR A O 1
ATOM 1999 N N . ASP A 1 264 ? -8.004 -18.849 6.826 1.00 96.88 264 ASP A N 1
ATOM 2000 C CA . ASP A 1 264 ? -6.863 -19.738 6.723 1.00 96.88 264 ASP A CA 1
ATOM 2001 C C . ASP A 1 264 ? -6.211 -19.612 5.342 1.00 96.88 264 ASP A C 1
ATOM 2003 O O . ASP A 1 264 ? -6.896 -19.345 4.359 1.00 96.88 264 ASP A O 1
ATOM 2007 N N . ASN A 1 265 ? -4.892 -19.769 5.284 1.00 94.31 265 ASN A N 1
ATOM 2008 C CA . ASN A 1 265 ? -4.079 -19.646 4.067 1.00 94.31 265 ASN A CA 1
ATOM 2009 C C . ASN A 1 265 ? -3.261 -20.918 3.777 1.00 94.31 265 ASN A C 1
ATOM 2011 O O . ASN A 1 265 ? -2.307 -20.881 3.001 1.00 94.31 265 ASN A O 1
ATOM 2015 N N . ARG A 1 266 ? -3.584 -22.031 4.447 1.00 94.31 266 ARG A N 1
ATOM 2016 C CA . ARG A 1 266 ? -2.858 -23.309 4.341 1.00 94.31 266 ARG A CA 1
ATOM 2017 C C . ARG A 1 266 ? -3.446 -24.263 3.305 1.00 94.31 266 ARG A C 1
ATOM 2019 O O . ARG A 1 266 ? -2.770 -25.210 2.910 1.00 94.31 266 ARG A O 1
ATOM 2026 N N . ASP A 1 267 ? -4.679 -24.012 2.890 1.00 93.94 267 ASP A N 1
ATOM 2027 C CA . ASP A 1 267 ? -5.433 -24.766 1.896 1.00 93.94 267 ASP A CA 1
ATOM 2028 C C . ASP A 1 267 ? -6.470 -23.849 1.219 1.00 93.94 267 ASP A C 1
ATOM 2030 O O . ASP A 1 267 ? -6.557 -22.657 1.518 1.00 93.94 267 ASP A O 1
ATOM 2034 N N . GLU A 1 268 ? -7.232 -24.409 0.280 1.00 91.06 268 GLU A N 1
ATOM 2035 C CA . GLU A 1 268 ? -8.268 -23.707 -0.487 1.00 91.06 268 GLU A CA 1
ATOM 2036 C C . GLU A 1 268 ? -9.666 -23.814 0.161 1.00 91.06 268 GLU A C 1
ATOM 2038 O O . GLU A 1 268 ? -10.667 -23.502 -0.480 1.00 91.06 268 GLU A O 1
ATOM 2043 N N . GLU A 1 269 ? -9.782 -24.266 1.420 1.00 94.75 269 GLU A N 1
ATOM 2044 C CA . GLU A 1 269 ? -11.089 -24.397 2.090 1.00 94.75 269 GLU A CA 1
ATOM 2045 C C . GLU A 1 269 ? -11.649 -23.047 2.577 1.00 94.75 269 GLU A C 1
ATOM 2047 O O . GLU A 1 269 ? -12.789 -22.981 3.047 1.00 94.75 269 GLU A O 1
ATOM 2052 N N . ASP A 1 270 ? -10.856 -21.968 2.494 1.00 88.75 270 ASP A N 1
ATOM 2053 C CA . ASP A 1 270 ? -11.217 -20.599 2.892 1.00 88.75 270 ASP A CA 1
ATOM 2054 C C . ASP A 1 270 ? -11.787 -20.504 4.321 1.00 88.75 270 ASP A C 1
ATOM 2056 O O . ASP A 1 270 ? -12.635 -19.661 4.649 1.00 88.75 270 ASP A O 1
ATOM 2060 N N . ARG A 1 271 ? -11.321 -21.379 5.219 1.00 97.31 271 ARG A N 1
ATOM 2061 C CA . ARG A 1 271 ? -11.853 -21.477 6.578 1.00 97.31 271 ARG A CA 1
ATOM 2062 C C . ARG A 1 271 ? -11.683 -20.159 7.328 1.00 97.31 271 ARG A C 1
ATOM 2064 O O . ARG A 1 271 ? -10.576 -19.667 7.520 1.00 97.31 271 ARG A O 1
ATOM 2071 N N . VAL A 1 272 ? -12.781 -19.604 7.835 1.00 98.06 272 VAL A N 1
ATOM 2072 C CA . VAL A 1 272 ? -12.756 -18.356 8.611 1.00 98.06 272 VAL A CA 1
ATOM 2073 C C . VAL A 1 272 ? -12.133 -18.592 9.990 1.00 98.06 272 VAL A C 1
ATOM 2075 O O . VAL A 1 272 ? -12.659 -19.361 10.793 1.00 98.06 272 VAL A O 1
ATOM 2078 N N . LEU A 1 273 ? -11.036 -17.890 10.280 1.00 97.56 273 LEU A N 1
ATOM 2079 C CA . LEU A 1 273 ? -10.316 -17.930 11.558 1.00 97.56 273 LEU A CA 1
ATOM 2080 C C . LEU A 1 273 ? -10.751 -16.811 12.506 1.00 97.56 273 LEU A C 1
ATOM 2082 O O . LEU A 1 273 ? -10.817 -17.003 13.719 1.00 97.56 273 LEU A O 1
ATOM 2086 N N . LEU A 1 274 ? -11.044 -15.630 11.957 1.00 98.00 274 LEU A N 1
ATOM 2087 C CA . LEU A 1 274 ? -11.440 -14.460 12.733 1.00 98.00 274 LEU A CA 1
ATOM 2088 C C . LEU A 1 274 ? -12.494 -13.649 11.988 1.00 98.00 274 LEU A C 1
ATOM 2090 O O . LEU A 1 274 ? -12.359 -13.357 10.801 1.00 98.00 274 LEU A O 1
ATOM 2094 N N . VAL A 1 275 ? -13.516 -13.215 12.724 1.00 98.19 275 VAL A N 1
ATOM 2095 C CA . VAL A 1 275 ? -14.476 -12.203 12.279 1.00 98.19 275 VAL A CA 1
ATOM 2096 C C . VAL A 1 275 ? -14.377 -11.023 13.233 1.00 98.19 275 VAL A C 1
ATOM 2098 O O . VAL A 1 275 ? -14.797 -11.100 14.386 1.00 98.19 275 VAL A O 1
ATOM 2101 N N . GLY A 1 276 ? -13.800 -9.926 12.753 1.00 96.50 276 GLY A N 1
ATOM 2102 C CA . GLY A 1 276 ? -13.716 -8.680 13.497 1.00 96.50 276 GLY A CA 1
ATOM 2103 C C . GLY A 1 276 ? -15.092 -8.033 13.695 1.00 96.50 276 GLY A C 1
ATOM 2104 O O . GLY A 1 276 ? -16.057 -8.357 12.989 1.00 96.50 276 GLY A O 1
ATOM 2105 N N . PRO A 1 277 ? -15.204 -7.083 14.639 1.00 96.50 277 PRO A N 1
ATOM 2106 C CA . PRO A 1 277 ? -16.455 -6.382 14.887 1.00 96.50 277 PRO A CA 1
ATOM 2107 C C . PRO A 1 277 ? -16.891 -5.587 13.653 1.00 96.50 277 PRO A C 1
ATOM 2109 O O . PRO A 1 277 ? -16.061 -5.066 12.904 1.00 96.50 277 PRO A O 1
ATOM 2112 N N . LEU A 1 278 ? -18.205 -5.436 13.478 1.00 96.81 278 LEU A N 1
ATOM 2113 C CA . LEU A 1 278 ? -18.743 -4.496 12.502 1.00 96.81 278 LEU A CA 1
ATOM 2114 C C . LEU A 1 278 ? -18.460 -3.067 12.976 1.00 96.81 278 LEU A C 1
ATOM 2116 O O . LEU A 1 278 ? -18.844 -2.678 14.078 1.00 96.81 278 LEU A O 1
ATOM 2120 N N . ARG A 1 279 ? -17.776 -2.287 12.144 1.00 95.62 279 ARG A N 1
ATOM 2121 C CA . ARG A 1 279 ? -17.400 -0.902 12.418 1.00 95.62 279 ARG A CA 1
ATOM 2122 C C . ARG A 1 279 ? -18.216 0.032 11.543 1.00 95.62 279 ARG A C 1
ATOM 2124 O O . ARG A 1 279 ? -18.375 -0.229 10.355 1.00 95.62 279 ARG A O 1
ATOM 2131 N N . ALA A 1 280 ? -18.683 1.136 12.115 1.00 94.00 280 ALA A N 1
ATOM 2132 C CA . ALA A 1 280 ? -19.274 2.216 11.339 1.00 94.00 280 ALA A CA 1
ATOM 2133 C C . ALA A 1 280 ? -18.182 2.988 10.585 1.00 94.00 280 ALA A C 1
ATOM 2135 O O . ALA A 1 280 ? -17.126 3.298 11.141 1.00 94.00 280 ALA A O 1
ATOM 2136 N N . SER A 1 281 ? -18.462 3.331 9.335 1.00 89.56 281 SER A N 1
ATOM 2137 C CA . SER A 1 281 ? -17.648 4.227 8.522 1.00 89.56 281 SER A CA 1
ATOM 2138 C C . SER A 1 281 ? -18.230 5.627 8.611 1.00 89.56 281 SER A C 1
ATOM 2140 O O . SER A 1 281 ? -19.113 6.005 7.839 1.00 89.56 281 SER A O 1
ATOM 2142 N N . ALA A 1 282 ? -17.796 6.378 9.619 1.00 79.56 282 ALA A N 1
ATOM 2143 C CA . ALA A 1 282 ? -18.191 7.771 9.747 1.00 79.56 282 ALA A CA 1
ATOM 2144 C C . ALA A 1 282 ? -17.573 8.596 8.610 1.00 79.56 282 ALA A C 1
ATOM 2146 O O . ALA A 1 282 ? -16.464 8.316 8.151 1.00 79.56 282 ALA A O 1
ATOM 2147 N N . THR A 1 283 ? -18.270 9.644 8.171 1.00 71.06 283 THR A N 1
ATOM 2148 C CA . THR A 1 283 ? -17.690 10.608 7.234 1.00 71.06 283 THR A CA 1
ATOM 2149 C C . THR A 1 283 ? -16.444 11.220 7.862 1.00 71.06 283 THR A C 1
ATOM 2151 O O . THR A 1 283 ? -16.512 11.935 8.860 1.00 71.06 283 THR A O 1
ATOM 2154 N N . ILE A 1 284 ? -15.292 10.939 7.263 1.00 71.19 284 ILE A N 1
ATOM 2155 C CA . ILE A 1 284 ? -14.029 11.546 7.660 1.00 71.19 284 ILE A CA 1
ATOM 2156 C C . ILE A 1 284 ? -14.003 12.954 7.064 1.00 71.19 284 ILE A C 1
ATOM 2158 O O . ILE A 1 284 ? -13.770 13.134 5.867 1.00 71.19 284 ILE A O 1
ATOM 2162 N N . HIS A 1 285 ? -14.267 13.962 7.893 1.00 53.47 285 HIS A N 1
ATOM 2163 C CA . HIS A 1 285 ? -14.091 15.350 7.489 1.00 53.47 285 HIS A CA 1
ATOM 2164 C C . HIS A 1 285 ? -12.597 15.629 7.315 1.00 5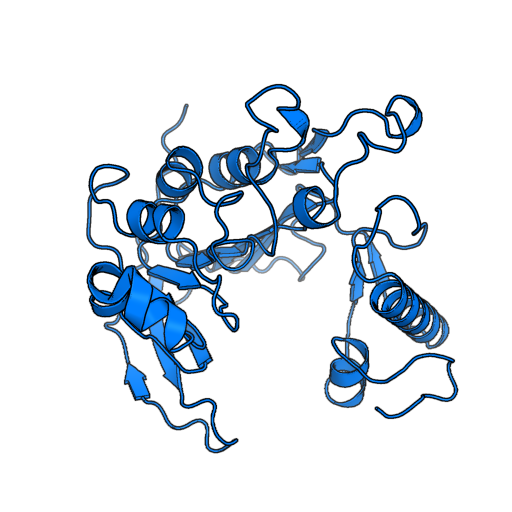3.47 285 HIS A C 1
ATOM 2166 O O . HIS A 1 285 ? -11.807 15.460 8.245 1.00 53.47 285 HIS A O 1
ATOM 2172 N N . ARG A 1 286 ? -12.193 16.060 6.115 1.00 55.38 286 ARG A N 1
ATOM 2173 C CA . ARG A 1 286 ? -10.868 16.655 5.930 1.00 55.38 286 ARG A CA 1
ATOM 2174 C C . ARG A 1 286 ? -10.819 17.897 6.814 1.00 55.38 286 ARG A C 1
ATOM 2176 O O . ARG A 1 286 ? -11.664 18.775 6.660 1.00 55.38 286 ARG A O 1
ATOM 2183 N N . HIS A 1 287 ? -9.847 17.986 7.717 1.00 41.06 287 HIS A N 1
ATOM 2184 C CA . HIS A 1 287 ? -9.501 19.288 8.274 1.00 41.06 287 HIS A CA 1
ATOM 2185 C C . HIS A 1 287 ? -9.075 20.159 7.091 1.00 41.06 287 HIS A C 1
ATOM 2187 O O . HIS A 1 287 ? -8.098 19.835 6.410 1.00 41.06 287 HIS A O 1
ATOM 2193 N N . ALA A 1 288 ? -9.864 21.193 6.791 1.00 33.94 288 ALA A N 1
ATOM 2194 C CA . ALA A 1 288 ? -9.442 22.237 5.874 1.00 33.94 288 ALA A CA 1
ATOM 2195 C C . ALA A 1 288 ? -8.111 22.777 6.411 1.00 33.94 288 ALA A C 1
ATOM 2197 O O . ALA A 1 288 ? -8.026 23.139 7.586 1.00 33.94 288 ALA A O 1
ATOM 2198 N N . ARG A 1 289 ? -7.067 22.693 5.586 1.00 36.34 289 ARG A N 1
ATOM 2199 C CA . ARG A 1 289 ? -5.814 23.399 5.840 1.00 36.34 289 ARG A CA 1
ATOM 2200 C C . ARG A 1 289 ? -5.978 24.842 5.410 1.00 36.34 289 ARG A C 1
ATOM 2202 O O . ARG A 1 289 ? -6.624 25.037 4.355 1.00 36.34 289 ARG A O 1
#

Sequence (289 aa):
MIERPEGYRATGIGDVAAHVPLGTLLDPDWPDYGRSRFEDVASAENYVAFARAFAAAGGRIARLRAGATGQLLADHDTFSARVVASRGTVWTGRGDEARALFPDYGSLRSDEAPNENAGASALLLTYGPFRYFAGSDLTDWADAGTRPWMNALLPAATASGPVHVATLPHHGMFDASSAATVRALAARDWICSVWHAAHPSMDVLERAMNARLYPGPRDVYATAIHPATDLAMHRLVARLASRDGHILCRVSDRGRAYRMIVTDNRDEEDRVLLVGPLRASATIHRHAR

Organism: NCBI:txid2116704

Radius of gyration: 19.23 Å; chains: 1; bounding box: 48×48×52 Å

Foldseek 3Di:
DDQDPLGADCDDVNVVCVVDPDQEAEDQCPPPDDQADAPPPNVVVRVNSSVVSCVVVVHHYDHDDALDWVPPHHDDPFKTKGWQAAQQWGQQLDRSDIDHLDDDSVPDDPVRRAHVLLRDIKMWMGFHLAIEIENASHFCACPVVPRNSSGRQLSSLQSRFEHQEYEQYNLQDPRHQDLSSCLRHVYQEYEGEDDDLPGNPQVSLCSNQDCVSDHDHHAYEYAAHDPNNCVVRVVSCVRHPYHHADWDWAADDSRQKIWIWGFHDPDPPRHTPDTGDIDGSDRDDDPDD

pLDDT: mean 91.91, std 9.66, range [33.94, 98.75]

Secondary structure (DSSP, 8-state):
-PBPTTS-BS-HHHHHHHHS--S-EE-SSTTT--SSB-SSHHHHHHHHHHHHHHHHTT--EE---TT-STTTSPPBTTEEEEEEEETTEEE-SSTT-EEE-SPPGGGS-TTTSPBTGGG--EEEEEETTEEEEE-TT-----GGGT-GGG--HHHHHHHH---SEEE-SGGG-TTS--HHHHHHH--SEEEE---STT-S-HHHHHHHT-TTTSSS--EEEESB--HHHHHHHHHHHTT-SBSBSEEEEEEEGGGTEEEEEEE--SSSS--EEEEPPPEE---------

InterPro domains:
  IPR036866 Ribonuclease Z/Hydroxyacylglutathione hydrolase-like [G3DSA:3.60.15.10] (10-215)